Protein AF-A0A1E3VPF1-F1 (afdb_monomer)

Sequence (323 aa):
MSAGFGLERIGLVALRFPRATLLLIVLITLPLAYFSTKVGFSSDIREIFRSGTVDYAKFQLVEEQYPDSGQDVLLLIRSDNLFTVKNLERLRDLHLELSFANGVRDVVSMFSARHPPDNAGGAEPLFPPEITEKDLPEAKEAILHHPLVAKKLLSPDGQTTLFVIAMQPYPDIDDLRVVASELRDVTERMLEGTDMTVQYSGLSFLRLEIVSSLMADQMTFISVGFLIVLLISWLFFHSITYVCVAALPSVIAVIWLGGITGLRGTEVDVMSGVVPALVIVLVVASSLHLLFKVRRELAEAPRSTRPWTGPCARSGPPVCWPR

Nearest PDB structures (foldseek):
  9b46-assembly1_A  TM=7.592E-01  e=3.976E-07  Mycolicibacterium smegmatis
  9b43-assembly1_A  TM=6.920E-01  e=2.256E-07  Mycolicibacterium smegmatis
  8v0g-assembly1_A  TM=7.011E-01  e=9.204E-06  Plasmodium falciparum 3D7
  6dmb-assembly1_A  TM=6.538E-01  e=1.893E-05  Homo sapiens
  6rvd-assembly1_A  TM=6.144E-01  e=9.346E-05  Homo sapiens

Secondary structure (DSSP, 8-state):
---S-STHHHHHHHHHSHHHHHHHHHHHHHHHHHHHTT--B---GGGGG--SSHHHHHHHHHHHH-TTTT-PEEEEEE-TT--SHHHHHHHHHHHHHHHTSTTEEEEESGGG-BPPP-TTS---BSS-SS--TTTHHHHHHHHHH-TTTBTTTB-TTSSEEEEEEEEP--SSHHHHHHHHHHHHHHHHHHHTTSS-EEEEESHHHHHHHHHHHHHHHHHHHHHHHHHHHHHHHHHHH-SHHHHHHHHHHHHHHHHHHHHHHHHHTPPB-TTGGGHHHHHHHHHHHHHHHHHHHHHHHHHHS------S-SGGGGS--------

Radius of gyration: 32.49 Å; Cα contacts (8 Å, |Δi|>4): 340; chains: 1; bounding box: 79×47×95 Å

pLDDT: mean 84.58, std 14.57, range [29.3, 97.25]

Organism: NCBI:txid1774970

Structure (mmCIF, N/CA/C/O backbone):
data_AF-A0A1E3VPF1-F1
#
_entry.id   AF-A0A1E3VPF1-F1
#
loop_
_atom_site.group_PDB
_atom_site.id
_atom_site.type_symbol
_atom_site.label_atom_id
_atom_site.label_alt_id
_atom_site.label_comp_id
_atom_site.label_asym_id
_atom_site.label_entity_id
_atom_site.label_seq_id
_atom_site.pdbx_PDB_ins_code
_atom_site.Cartn_x
_atom_site.Cartn_y
_atom_site.Cartn_z
_atom_site.occupancy
_atom_site.B_iso_or_equiv
_atom_site.auth_seq_id
_atom_site.auth_comp_id
_atom_site.auth_asym_id
_atom_site.auth_atom_id
_atom_site.pdbx_PDB_model_num
ATOM 1 N N . MET A 1 1 ? 43.906 -8.440 -32.868 1.00 40.22 1 MET A N 1
ATOM 2 C CA . MET A 1 1 ? 42.872 -9.434 -32.511 1.00 40.22 1 MET A CA 1
ATOM 3 C C . MET A 1 1 ? 41.910 -8.743 -31.561 1.00 40.22 1 MET A C 1
ATOM 5 O O . MET A 1 1 ? 42.345 -8.362 -30.485 1.00 40.22 1 MET A O 1
ATOM 9 N N . SER A 1 2 ? 40.680 -8.446 -32.000 1.00 41.94 2 SER A N 1
ATOM 10 C CA . SER A 1 2 ? 39.668 -7.839 -31.121 1.00 41.94 2 SER A CA 1
ATOM 11 C C . SER A 1 2 ? 39.326 -8.850 -30.033 1.00 41.94 2 SER A C 1
ATOM 13 O O . SER A 1 2 ? 38.962 -9.978 -30.348 1.00 41.94 2 SER A O 1
ATOM 15 N N . ALA A 1 3 ? 39.464 -8.460 -28.768 1.00 51.22 3 ALA A N 1
ATOM 16 C CA . ALA A 1 3 ? 39.022 -9.247 -27.618 1.00 51.22 3 ALA A CA 1
ATOM 17 C C . ALA A 1 3 ? 37.490 -9.181 -27.421 1.00 51.22 3 ALA A C 1
ATOM 19 O O . ALA A 1 3 ? 36.981 -9.506 -26.352 1.00 51.22 3 ALA A O 1
ATOM 20 N N . GLY A 1 4 ? 36.739 -8.726 -28.431 1.00 54.03 4 GLY A N 1
ATOM 21 C CA . GLY A 1 4 ? 35.287 -8.798 -28.458 1.00 54.03 4 GLY A CA 1
ATOM 22 C C . GLY A 1 4 ? 34.848 -10.165 -28.973 1.00 54.03 4 GLY A C 1
ATOM 23 O O . GLY A 1 4 ? 35.209 -10.558 -30.075 1.00 54.03 4 GLY A O 1
ATOM 24 N N . PHE A 1 5 ? 34.039 -10.884 -28.196 1.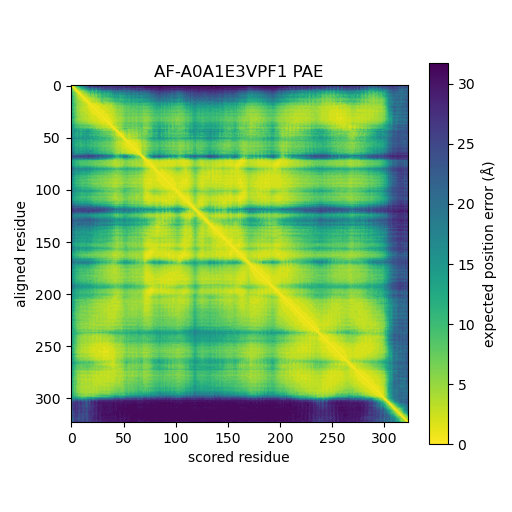00 59.00 5 PHE A N 1
ATOM 25 C CA . PHE A 1 5 ? 33.408 -12.176 -28.517 1.00 59.00 5 PHE A CA 1
ATOM 26 C C . PHE A 1 5 ? 32.430 -12.126 -29.728 1.00 59.00 5 PHE A C 1
ATOM 28 O O . PHE A 1 5 ? 31.340 -12.685 -29.690 1.00 59.00 5 PHE A O 1
ATOM 35 N N . GLY A 1 6 ? 32.738 -11.389 -30.801 1.00 66.94 6 GLY A N 1
ATOM 36 C CA . GLY A 1 6 ? 31.841 -11.156 -31.940 1.00 66.94 6 GLY A CA 1
ATOM 37 C C . GLY A 1 6 ? 30.654 -10.226 -31.644 1.00 66.94 6 GLY A C 1
ATOM 38 O O . GLY A 1 6 ? 29.920 -9.873 -32.567 1.00 66.94 6 GLY A O 1
ATOM 39 N N . LEU A 1 7 ? 30.495 -9.770 -30.395 1.00 64.94 7 LEU A N 1
ATOM 40 C CA . LEU A 1 7 ? 29.443 -8.842 -29.944 1.00 64.94 7 LEU A CA 1
ATOM 41 C C . LEU A 1 7 ? 29.495 -7.482 -30.658 1.00 64.94 7 LEU A C 1
ATOM 43 O O . LEU A 1 7 ? 28.469 -6.837 -30.860 1.00 64.94 7 LEU A O 1
ATOM 47 N N . GLU A 1 8 ? 30.674 -7.085 -31.134 1.00 69.31 8 GLU A N 1
ATOM 48 C CA . GLU A 1 8 ? 30.887 -5.914 -31.993 1.00 69.31 8 GLU A CA 1
ATOM 49 C C . GLU A 1 8 ? 30.030 -5.926 -33.275 1.00 69.31 8 GLU A C 1
ATOM 51 O O . GLU A 1 8 ? 29.651 -4.869 -33.782 1.00 69.31 8 GLU A O 1
ATOM 56 N N . ARG A 1 9 ? 29.639 -7.109 -33.777 1.00 69.75 9 ARG A N 1
ATOM 57 C CA . ARG A 1 9 ? 28.771 -7.232 -34.959 1.00 69.75 9 ARG A CA 1
ATOM 58 C C . ARG A 1 9 ? 27.328 -6.809 -34.688 1.00 69.75 9 ARG A C 1
ATOM 60 O O . ARG A 1 9 ? 26.670 -6.346 -35.614 1.00 69.75 9 ARG A O 1
ATOM 67 N N . ILE A 1 10 ? 26.848 -6.916 -33.448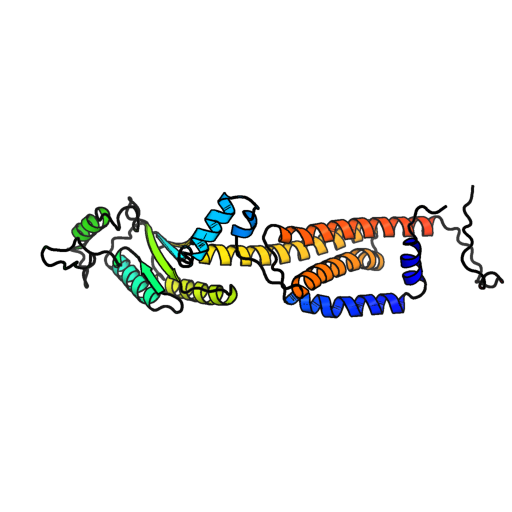 1.00 73.88 10 ILE A N 1
ATOM 68 C CA . ILE A 1 10 ? 25.468 -6.560 -33.077 1.00 73.88 10 ILE A CA 1
ATOM 69 C C . ILE A 1 10 ? 25.258 -5.045 -33.217 1.00 73.88 10 ILE A C 1
ATOM 71 O O . ILE A 1 10 ? 24.270 -4.608 -33.806 1.00 73.88 10 ILE A O 1
ATOM 75 N N . GLY A 1 11 ? 26.232 -4.238 -32.783 1.00 70.19 11 GLY A N 1
ATOM 76 C CA . GLY A 1 11 ? 26.192 -2.781 -32.960 1.00 70.19 11 GLY A CA 1
ATOM 77 C C . GLY A 1 11 ? 26.231 -2.352 -34.432 1.00 70.19 11 GLY A C 1
ATOM 78 O O . GLY A 1 11 ? 25.532 -1.421 -34.834 1.00 70.19 11 GLY A O 1
ATOM 79 N N . LEU A 1 12 ? 26.982 -3.073 -35.273 1.00 74.38 12 LEU A N 1
ATOM 80 C CA . LEU A 1 12 ? 27.066 -2.792 -36.713 1.00 74.38 12 LEU A CA 1
ATOM 81 C C . LEU A 1 12 ? 25.749 -3.069 -37.455 1.00 74.38 12 LEU A C 1
ATOM 83 O O . LEU A 1 12 ? 25.458 -2.396 -38.444 1.00 74.38 12 LEU A O 1
ATOM 87 N N . VAL A 1 13 ? 24.932 -4.018 -36.986 1.00 77.56 13 VAL A N 1
ATOM 88 C CA . VAL A 1 13 ? 23.596 -4.276 -37.554 1.00 77.56 13 VAL A CA 1
ATOM 89 C C . VAL A 1 13 ? 22.673 -3.076 -37.342 1.00 77.56 13 VAL A C 1
ATOM 91 O O . VAL A 1 13 ? 22.001 -2.663 -38.289 1.00 77.56 13 VAL A O 1
ATOM 94 N N . ALA A 1 14 ? 22.696 -2.472 -36.149 1.00 79.75 14 ALA A N 1
ATOM 95 C CA . ALA A 1 14 ? 21.910 -1.275 -35.846 1.00 79.75 14 ALA A CA 1
ATOM 96 C C . ALA A 1 14 ? 22.300 -0.078 -36.732 1.00 79.75 14 ALA A C 1
ATOM 98 O O . ALA A 1 14 ? 21.436 0.674 -37.180 1.00 79.75 14 ALA A O 1
ATOM 99 N N . LEU A 1 15 ? 23.591 0.061 -37.052 1.00 79.81 15 LEU A N 1
ATOM 100 C CA . LEU A 1 15 ? 24.086 1.094 -37.967 1.00 79.81 15 LEU A CA 1
ATOM 101 C C . LEU A 1 15 ? 23.738 0.808 -39.435 1.00 79.81 15 LEU A C 1
ATOM 103 O O . LEU A 1 15 ? 23.497 1.736 -40.205 1.00 79.81 15 LEU A O 1
ATOM 107 N N . ARG A 1 16 ? 23.702 -0.468 -39.836 1.00 84.88 16 ARG A N 1
ATOM 108 C CA . ARG A 1 16 ? 23.422 -0.875 -41.221 1.00 84.88 16 ARG A CA 1
ATOM 109 C C . ARG A 1 16 ? 21.937 -0.792 -41.579 1.00 84.88 16 ARG A C 1
ATOM 111 O O . ARG A 1 16 ? 21.618 -0.454 -42.717 1.00 84.88 16 ARG A O 1
ATOM 118 N N . PHE A 1 17 ? 21.039 -1.087 -40.637 1.00 88.88 17 PHE A N 1
ATOM 119 C CA . PHE A 1 17 ? 19.586 -1.094 -40.857 1.00 88.88 17 PHE A CA 1
ATOM 120 C C . PHE A 1 17 ? 18.820 -0.294 -39.785 1.00 88.88 17 PHE A C 1
ATOM 122 O O . PHE A 1 17 ? 17.955 -0.847 -39.102 1.00 88.88 17 PHE A O 1
ATOM 129 N N . PRO A 1 18 ? 19.052 1.028 -39.664 1.00 86.25 18 PRO A N 1
ATOM 130 C CA . PRO A 1 18 ? 18.557 1.828 -38.538 1.00 86.25 18 PRO A CA 1
ATOM 131 C C . PRO A 1 18 ? 17.027 1.837 -38.414 1.00 86.25 18 PRO A C 1
ATOM 133 O O . PRO A 1 18 ? 16.487 1.731 -37.315 1.00 86.25 18 PRO A O 1
ATOM 136 N N . ARG A 1 19 ? 16.303 1.900 -39.541 1.00 89.50 19 ARG A N 1
ATOM 137 C CA . ARG A 1 19 ? 14.829 1.870 -39.542 1.00 89.50 19 ARG A CA 1
ATOM 138 C C . ARG A 1 19 ? 14.274 0.521 -39.083 1.00 89.50 19 ARG A C 1
ATOM 140 O O . ARG A 1 19 ? 13.297 0.491 -38.346 1.00 89.50 19 ARG A O 1
ATOM 147 N N . ALA A 1 20 ? 14.904 -0.579 -39.499 1.00 89.62 20 ALA A N 1
ATOM 148 C CA . ALA A 1 20 ? 14.476 -1.919 -39.108 1.00 89.62 20 ALA A CA 1
ATOM 149 C C . ALA A 1 20 ? 14.731 -2.167 -37.614 1.00 89.62 20 ALA A C 1
ATOM 151 O O . ALA A 1 20 ? 13.877 -2.724 -36.933 1.00 89.62 20 ALA A O 1
ATOM 152 N N . THR A 1 21 ? 15.866 -1.698 -37.085 1.00 89.44 21 THR A N 1
ATOM 153 C CA . THR A 1 21 ? 16.186 -1.804 -35.655 1.00 89.44 21 THR A CA 1
ATOM 154 C C . THR A 1 21 ? 15.231 -0.987 -34.789 1.00 89.44 21 THR A C 1
ATOM 156 O O . THR A 1 21 ? 14.752 -1.498 -33.782 1.00 89.44 21 THR A O 1
ATOM 159 N N . LEU A 1 22 ? 14.894 0.245 -35.186 1.00 90.06 22 LEU A N 1
ATOM 160 C CA . LEU A 1 22 ? 13.895 1.045 -34.467 1.00 90.06 22 LEU A CA 1
ATOM 161 C C . LEU A 1 22 ? 12.515 0.379 -34.479 1.00 90.06 22 LEU A C 1
ATOM 163 O O . LEU A 1 22 ? 11.867 0.314 -33.438 1.00 90.06 22 LEU A O 1
ATOM 167 N N . LEU A 1 23 ? 12.090 -0.164 -35.624 1.00 93.50 23 LEU A N 1
ATOM 168 C CA . LEU A 1 23 ? 10.821 -0.887 -35.730 1.00 93.50 23 LEU A CA 1
ATOM 169 C C . LEU A 1 23 ? 10.801 -2.108 -34.804 1.00 93.50 23 LEU A C 1
ATOM 171 O O . LEU A 1 23 ? 9.830 -2.299 -34.079 1.00 93.50 23 LEU A O 1
ATOM 175 N N . LEU A 1 24 ? 11.885 -2.889 -34.767 1.00 93.25 24 LEU A N 1
ATOM 176 C CA . LEU A 1 24 ? 12.027 -4.028 -33.858 1.00 93.25 24 LEU A CA 1
ATOM 177 C C . LEU A 1 24 ? 11.904 -3.603 -32.385 1.00 93.25 24 LEU A C 1
ATOM 179 O O . LEU A 1 24 ? 11.170 -4.232 -31.629 1.00 93.25 24 LEU A O 1
ATOM 183 N N . ILE A 1 25 ? 12.591 -2.529 -31.980 1.00 93.50 25 ILE A N 1
ATOM 184 C CA . ILE A 1 25 ? 12.524 -2.015 -30.604 1.00 93.50 25 ILE A CA 1
ATOM 185 C C . ILE A 1 25 ? 11.090 -1.618 -30.257 1.00 93.50 25 ILE A C 1
ATOM 187 O O . ILE A 1 25 ? 10.601 -2.001 -29.197 1.00 93.50 25 ILE A O 1
ATOM 191 N N . VAL A 1 26 ? 10.392 -0.903 -31.142 1.00 94.62 26 VAL A N 1
ATOM 192 C CA . VAL A 1 26 ? 8.987 -0.518 -30.926 1.00 94.62 26 VAL A CA 1
ATOM 193 C C . VAL A 1 26 ? 8.091 -1.754 -30.824 1.00 94.62 26 VAL A C 1
ATOM 195 O O . VAL A 1 26 ? 7.271 -1.832 -29.913 1.00 94.62 26 VAL A O 1
ATOM 198 N N . LEU A 1 27 ? 8.286 -2.748 -31.695 1.00 96.25 27 LEU A N 1
ATOM 199 C CA . LEU A 1 27 ? 7.514 -3.992 -31.701 1.00 96.25 27 LEU A CA 1
ATOM 200 C C . LEU A 1 27 ? 7.683 -4.800 -30.407 1.00 96.25 27 LEU A C 1
ATOM 202 O O . LEU A 1 27 ? 6.731 -5.435 -29.973 1.00 96.25 27 LEU A O 1
ATOM 206 N N . ILE A 1 28 ? 8.864 -4.767 -29.785 1.00 96.31 28 ILE A N 1
ATOM 207 C CA . ILE A 1 28 ? 9.123 -5.404 -28.483 1.00 96.31 28 ILE A CA 1
ATOM 208 C C . ILE A 1 28 ? 8.596 -4.537 -27.332 1.00 96.31 28 ILE A C 1
ATOM 210 O O . ILE A 1 28 ? 8.033 -5.046 -26.366 1.00 96.31 28 ILE A O 1
ATOM 214 N N . THR A 1 29 ? 8.750 -3.217 -27.431 1.00 96.50 29 THR A N 1
ATOM 215 C CA . THR A 1 29 ? 8.384 -2.289 -26.354 1.00 96.50 29 THR A CA 1
ATOM 216 C C . THR A 1 29 ? 6.875 -2.189 -26.172 1.00 96.50 29 THR A C 1
ATOM 218 O O . THR A 1 29 ? 6.429 -2.119 -25.037 1.00 96.50 29 THR A O 1
ATOM 221 N N . LEU A 1 30 ? 6.076 -2.225 -27.243 1.00 96.06 30 LEU A N 1
ATOM 222 C CA . LEU A 1 30 ? 4.611 -2.150 -27.153 1.00 96.06 30 LEU A CA 1
ATOM 223 C C . LEU A 1 30 ? 3.975 -3.266 -26.296 1.00 96.06 30 LEU A C 1
ATOM 225 O O . LEU A 1 30 ? 3.247 -2.932 -25.360 1.00 96.06 30 LEU A O 1
ATOM 229 N N . PRO A 1 31 ? 4.226 -4.568 -26.546 1.00 96.00 31 PRO A N 1
ATOM 230 C CA . PRO A 1 31 ? 3.673 -5.626 -25.707 1.00 96.00 31 PRO A CA 1
ATOM 231 C C . PRO A 1 31 ? 4.236 -5.565 -24.286 1.00 96.00 31 PRO A C 1
ATOM 233 O O . PRO A 1 31 ? 3.474 -5.712 -23.336 1.00 96.00 31 PRO A O 1
ATOM 236 N N . LEU A 1 32 ? 5.532 -5.287 -24.108 1.00 96.62 32 LEU A N 1
ATOM 237 C CA . LEU A 1 32 ? 6.119 -5.160 -22.770 1.00 96.62 32 LEU A CA 1
ATOM 238 C C . LEU A 1 32 ? 5.543 -3.974 -21.990 1.00 96.62 32 LEU A C 1
ATOM 240 O O . LEU A 1 32 ? 5.301 -4.108 -20.798 1.00 96.62 32 LEU A O 1
ATOM 244 N N . ALA A 1 33 ? 5.237 -2.857 -22.647 1.00 95.06 33 ALA A N 1
ATOM 245 C CA . ALA A 1 33 ? 4.541 -1.735 -22.025 1.00 95.06 33 ALA A CA 1
ATOM 246 C C . ALA A 1 33 ? 3.148 -2.139 -21.535 1.00 95.06 33 ALA A C 1
ATOM 248 O O . ALA A 1 33 ? 2.782 -1.792 -20.417 1.00 95.06 33 ALA A O 1
ATOM 249 N N . TYR A 1 34 ? 2.405 -2.925 -22.321 1.00 94.88 34 TYR A N 1
ATOM 250 C CA . TYR A 1 34 ? 1.116 -3.468 -21.889 1.00 94.88 34 TYR A CA 1
ATOM 251 C C . TYR A 1 34 ? 1.252 -4.418 -20.689 1.00 94.88 34 TYR A C 1
ATOM 253 O O . TYR A 1 34 ? 0.481 -4.329 -19.742 1.00 94.88 34 TYR A O 1
ATOM 261 N N . PHE A 1 35 ? 2.242 -5.313 -20.681 1.00 94.19 35 PHE A N 1
ATOM 262 C CA . PHE A 1 35 ? 2.465 -6.191 -19.527 1.00 94.19 35 PHE A CA 1
ATOM 263 C C . PHE A 1 35 ? 3.001 -5.444 -18.304 1.00 94.19 35 PHE A C 1
ATOM 265 O O . PHE A 1 35 ? 2.709 -5.839 -17.180 1.00 94.19 35 PHE A O 1
ATOM 272 N N . SER A 1 36 ? 3.701 -4.328 -18.500 1.00 91.56 36 SER A N 1
ATOM 273 C CA . SER A 1 36 ? 4.188 -3.491 -17.406 1.00 91.56 36 SER A CA 1
ATOM 274 C C . SER A 1 36 ? 3.057 -2.845 -16.606 1.00 91.56 36 SER A C 1
ATOM 276 O O . SER A 1 36 ? 3.276 -2.507 -15.448 1.00 91.56 36 SER A O 1
ATOM 278 N N . THR A 1 37 ? 1.857 -2.676 -17.175 1.00 88.75 37 THR A N 1
ATOM 279 C CA . THR A 1 37 ? 0.689 -2.191 -16.416 1.00 88.75 37 THR A CA 1
ATOM 280 C C . THR A 1 37 ? 0.010 -3.293 -15.603 1.00 88.75 37 THR A C 1
ATOM 282 O O . THR A 1 37 ? -0.934 -3.005 -14.880 1.00 88.75 37 THR A O 1
ATOM 285 N N . LYS A 1 38 ? 0.442 -4.553 -15.746 1.00 88.44 38 LYS A N 1
ATOM 286 C CA . LYS A 1 38 ? -0.081 -5.721 -15.017 1.00 88.44 38 LYS A CA 1
ATOM 287 C C . LYS A 1 38 ? 0.863 -6.211 -13.920 1.00 88.44 38 LYS A C 1
ATOM 289 O O . LYS A 1 38 ? 0.744 -7.343 -13.464 1.00 88.44 38 LYS A O 1
ATOM 294 N N . VAL A 1 39 ? 1.842 -5.397 -13.547 1.00 88.19 39 VAL A N 1
ATOM 295 C CA . VAL A 1 39 ? 2.766 -5.727 -12.464 1.00 88.19 39 VAL A CA 1
ATOM 296 C C . VAL A 1 39 ? 2.006 -5.654 -11.140 1.00 88.19 39 VAL A C 1
ATOM 298 O O . VAL A 1 39 ? 1.478 -4.598 -10.801 1.00 88.19 39 VAL A O 1
ATOM 301 N N . GLY A 1 40 ? 1.939 -6.780 -10.427 1.00 85.25 40 GLY A N 1
ATOM 302 C CA . GLY A 1 40 ? 1.427 -6.845 -9.059 1.00 85.25 40 GLY A CA 1
ATOM 303 C C . GLY A 1 40 ? 2.489 -6.432 -8.041 1.00 85.25 40 GLY A C 1
ATOM 304 O O . GLY A 1 40 ? 3.686 -6.456 -8.340 1.00 85.25 40 GLY A O 1
ATOM 305 N N . PHE A 1 41 ? 2.053 -6.069 -6.839 1.00 86.25 41 PHE A N 1
ATOM 306 C CA . PHE A 1 41 ? 2.927 -5.718 -5.721 1.00 86.25 41 PHE A CA 1
ATOM 307 C C . PHE A 1 41 ? 2.667 -6.668 -4.561 1.00 86.25 41 PHE A C 1
ATOM 309 O O . PHE A 1 41 ? 1.517 -6.847 -4.160 1.00 86.25 41 PHE A O 1
ATOM 316 N N . SER A 1 42 ? 3.737 -7.245 -4.022 1.00 83.94 42 SER A N 1
ATOM 317 C CA . SER A 1 42 ? 3.634 -8.177 -2.907 1.00 83.94 42 SER A CA 1
ATOM 318 C C . SER A 1 42 ? 3.390 -7.394 -1.626 1.00 83.94 42 SER A C 1
ATOM 320 O O . SER A 1 42 ? 4.125 -6.463 -1.286 1.00 83.94 42 SER A O 1
ATOM 322 N N . SER A 1 43 ? 2.340 -7.781 -0.906 1.00 77.31 43 SER A N 1
ATOM 323 C CA . SER A 1 43 ? 2.048 -7.271 0.437 1.00 77.31 43 SER A CA 1
ATOM 324 C C . SER A 1 43 ? 2.676 -8.131 1.539 1.00 77.31 43 SER A C 1
ATOM 326 O O . SER A 1 43 ? 2.561 -7.817 2.726 1.00 77.31 43 SER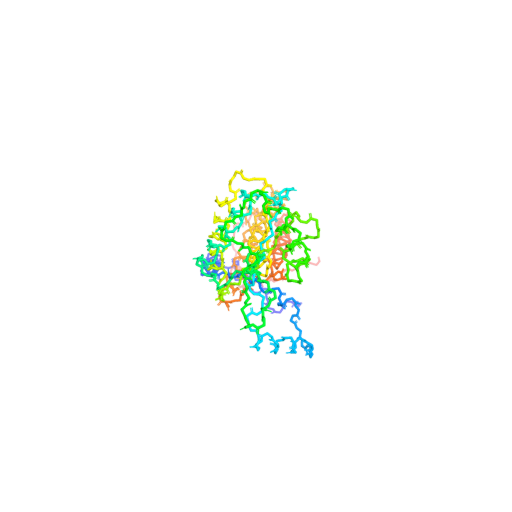 A O 1
ATOM 328 N N . ASP A 1 44 ? 3.343 -9.229 1.174 1.00 77.75 44 ASP A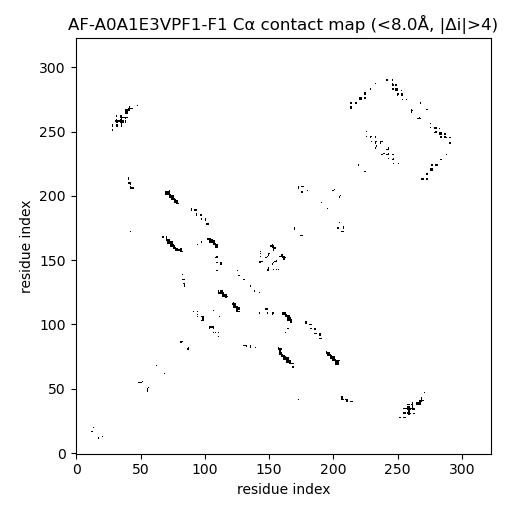 N 1
ATOM 329 C CA . ASP A 1 44 ? 3.802 -10.221 2.131 1.00 77.75 44 ASP A CA 1
ATOM 330 C C . ASP A 1 44 ? 5.194 -9.896 2.695 1.00 77.75 44 ASP A C 1
ATOM 332 O O . ASP A 1 44 ? 6.239 -10.217 2.132 1.00 77.75 44 ASP A O 1
ATOM 336 N N . ILE A 1 45 ? 5.208 -9.312 3.894 1.00 75.25 45 ILE A N 1
ATOM 337 C CA . ILE A 1 45 ? 6.433 -8.987 4.646 1.00 75.25 45 ILE A CA 1
ATOM 338 C C . ILE A 1 45 ? 7.282 -10.242 4.922 1.00 75.25 45 ILE A C 1
ATOM 340 O O . ILE A 1 45 ? 8.499 -10.150 5.109 1.00 75.25 45 ILE A O 1
ATOM 344 N N . ARG A 1 46 ? 6.672 -11.435 4.943 1.00 74.81 46 ARG A N 1
ATOM 345 C CA . ARG A 1 46 ? 7.357 -12.699 5.252 1.00 74.81 46 ARG A CA 1
ATOM 346 C C . ARG A 1 46 ? 8.361 -13.091 4.179 1.00 74.81 46 ARG A C 1
ATOM 348 O O . ARG A 1 46 ? 9.307 -13.817 4.488 1.00 74.81 46 ARG A O 1
ATOM 355 N N . GLU A 1 47 ? 8.212 -12.592 2.953 1.00 75.50 47 GLU A N 1
ATOM 356 C CA . GLU A 1 47 ? 9.162 -12.853 1.868 1.00 75.50 47 GLU A CA 1
ATOM 357 C C . GLU A 1 47 ? 10.579 -12.387 2.219 1.00 75.50 47 GLU A C 1
ATOM 359 O O . GLU A 1 47 ? 11.550 -13.058 1.870 1.00 75.50 47 GLU A O 1
ATOM 364 N N . ILE A 1 48 ? 10.708 -11.324 3.022 1.00 79.62 48 ILE A N 1
ATOM 365 C CA . ILE A 1 48 ? 11.996 -10.809 3.511 1.00 79.62 48 ILE A CA 1
ATOM 366 C C . ILE A 1 48 ? 12.706 -11.830 4.415 1.00 79.62 48 ILE A C 1
ATOM 368 O O . ILE A 1 48 ? 13.934 -11.900 4.446 1.00 79.62 48 ILE A O 1
ATOM 372 N N . PHE A 1 49 ? 11.941 -12.642 5.145 1.00 81.62 49 PHE A N 1
ATOM 373 C CA . PHE A 1 49 ? 12.458 -13.650 6.073 1.00 81.62 49 PHE A CA 1
ATOM 374 C C . PHE A 1 49 ? 12.605 -15.036 5.435 1.00 81.62 49 PHE A C 1
ATOM 376 O O . PHE A 1 49 ? 13.035 -15.985 6.104 1.00 81.62 49 PHE A O 1
ATOM 383 N N . ARG A 1 50 ? 12.270 -15.175 4.145 1.00 82.31 50 ARG A N 1
ATOM 384 C CA . ARG A 1 50 ? 12.352 -16.445 3.426 1.00 82.31 50 ARG A CA 1
ATOM 385 C C . ARG A 1 50 ? 13.784 -16.962 3.431 1.00 82.31 50 ARG A C 1
ATOM 387 O O . ARG A 1 50 ? 14.696 -16.357 2.875 1.00 82.31 50 ARG A O 1
ATOM 394 N N . SER A 1 51 ? 13.984 -18.122 4.048 1.00 86.75 51 SER A N 1
ATOM 395 C CA . SER A 1 51 ? 15.305 -18.734 4.185 1.00 86.75 51 SER A CA 1
ATOM 396 C C . SER A 1 51 ? 15.224 -20.257 4.111 1.00 86.75 51 SER A C 1
ATOM 398 O O . SER A 1 51 ? 14.184 -20.851 4.368 1.00 86.75 51 SER A O 1
ATOM 400 N N . GLY A 1 52 ? 16.336 -20.915 3.778 1.00 89.81 52 GLY A N 1
ATOM 401 C CA . GLY A 1 52 ? 16.435 -22.382 3.796 1.00 89.81 52 GLY A CA 1
ATOM 402 C C . GLY A 1 52 ? 16.614 -22.979 5.199 1.00 89.81 52 GLY A C 1
ATOM 403 O O . GLY A 1 52 ? 17.149 -24.077 5.323 1.00 89.81 52 GLY A O 1
ATOM 404 N N . THR A 1 53 ? 16.271 -22.240 6.258 1.00 93.56 53 THR A N 1
ATOM 405 C CA . THR A 1 53 ? 16.504 -22.653 7.648 1.00 93.56 53 THR A CA 1
ATOM 406 C C . THR A 1 53 ? 15.379 -23.543 8.175 1.00 93.56 53 THR A C 1
ATOM 408 O O . THR A 1 53 ? 14.234 -23.469 7.729 1.00 93.56 53 THR A O 1
ATOM 411 N N . VAL A 1 54 ? 15.696 -24.374 9.173 1.00 93.12 54 VAL A N 1
ATOM 412 C CA . VAL A 1 54 ? 14.704 -25.229 9.849 1.00 93.12 54 VAL A CA 1
ATOM 413 C C . VAL A 1 54 ? 13.648 -24.390 10.576 1.00 93.12 54 VAL A C 1
ATOM 415 O O . VAL A 1 54 ? 12.486 -24.784 10.633 1.00 93.12 54 VAL A O 1
ATOM 418 N N . ASP A 1 55 ? 14.028 -23.227 11.107 1.00 91.12 55 ASP A N 1
ATOM 419 C CA . ASP A 1 55 ? 13.106 -22.345 11.826 1.00 91.12 55 ASP A CA 1
ATOM 420 C C . ASP A 1 55 ? 12.064 -21.726 10.890 1.00 91.12 55 ASP A C 1
ATOM 422 O O . ASP A 1 55 ? 10.881 -21.703 11.228 1.00 91.12 55 ASP A O 1
ATOM 426 N N . TYR A 1 56 ? 12.463 -21.330 9.677 1.00 89.50 56 TYR A N 1
ATOM 427 C CA . TYR A 1 56 ? 11.519 -20.859 8.662 1.00 89.50 56 TYR A CA 1
ATOM 428 C C . TYR A 1 56 ? 10.562 -21.971 8.203 1.00 89.50 56 TYR A C 1
ATOM 430 O O . TYR A 1 56 ? 9.368 -21.730 8.057 1.00 89.50 56 TYR A O 1
ATOM 438 N N . ALA A 1 57 ? 11.043 -23.212 8.068 1.00 89.62 57 ALA A N 1
ATOM 439 C CA . ALA A 1 57 ? 10.177 -24.352 7.754 1.00 89.62 57 ALA A CA 1
ATOM 440 C C . ALA A 1 57 ? 9.149 -24.638 8.867 1.00 89.62 57 ALA A C 1
ATOM 442 O O . ALA A 1 57 ? 7.989 -24.929 8.584 1.00 89.62 57 ALA A O 1
ATOM 443 N N . LYS A 1 58 ? 9.541 -24.520 10.145 1.00 90.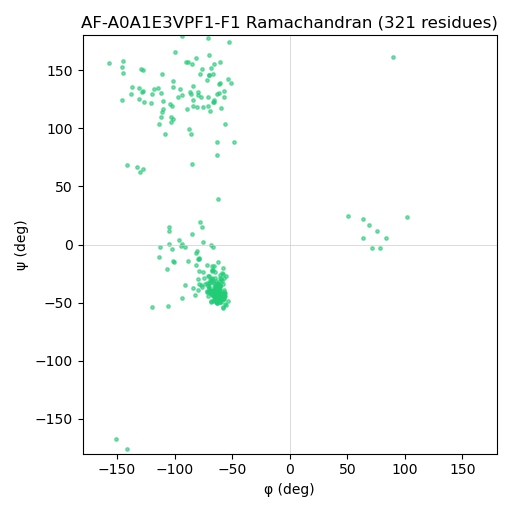81 58 LYS A N 1
ATOM 444 C CA . LYS A 1 58 ? 8.604 -24.637 11.278 1.00 90.81 58 LYS A CA 1
ATOM 445 C C . LYS A 1 58 ? 7.572 -23.517 11.284 1.00 90.81 58 LYS A C 1
ATOM 447 O O . LYS A 1 58 ? 6.409 -23.776 11.570 1.00 90.81 58 LYS A O 1
ATOM 452 N N . PHE A 1 59 ? 7.997 -22.295 10.982 1.00 86.88 59 PHE A N 1
ATOM 453 C CA . PHE A 1 59 ? 7.101 -21.153 10.868 1.00 86.88 59 PHE A CA 1
ATOM 454 C C . PHE A 1 59 ? 6.042 -21.382 9.779 1.00 86.88 59 PHE A C 1
ATOM 456 O O . PHE A 1 59 ? 4.856 -21.257 10.069 1.00 86.88 59 PHE A O 1
ATOM 463 N N . GLN A 1 60 ? 6.444 -21.842 8.587 1.00 86.06 60 GLN A N 1
ATOM 464 C CA . GLN A 1 60 ? 5.504 -22.199 7.515 1.00 86.06 60 GLN A CA 1
ATOM 465 C C . GLN A 1 60 ? 4.488 -23.265 7.947 1.00 86.06 60 GLN A C 1
ATOM 467 O O . GLN A 1 60 ? 3.300 -23.116 7.685 1.00 86.06 60 GLN A O 1
ATOM 472 N N . LEU A 1 61 ? 4.930 -24.305 8.664 1.00 88.38 61 LEU A N 1
ATOM 473 C CA . LEU A 1 61 ? 4.027 -25.347 9.169 1.00 88.38 61 LEU A CA 1
ATOM 474 C C . LEU A 1 61 ? 2.963 -24.800 10.130 1.00 88.38 61 LEU A C 1
ATOM 476 O O . LEU A 1 61 ? 1.827 -25.269 10.112 1.00 88.38 61 LEU A O 1
ATOM 480 N N . VAL A 1 62 ? 3.319 -23.832 10.981 1.00 87.31 62 VAL A N 1
ATOM 481 C CA . VAL A 1 62 ? 2.355 -23.185 11.885 1.00 87.31 62 VAL A CA 1
ATOM 482 C C . VAL A 1 62 ? 1.343 -22.374 11.081 1.00 87.31 62 VAL A C 1
ATOM 484 O O . VAL A 1 62 ? 0.150 -22.475 11.342 1.00 87.31 62 VAL A O 1
ATOM 487 N N . GLU A 1 63 ? 1.783 -21.620 10.078 1.00 79.25 63 GLU A N 1
ATOM 488 C CA . GLU A 1 63 ? 0.875 -20.821 9.249 1.00 79.25 63 GLU A CA 1
ATOM 489 C C . GLU A 1 63 ? -0.073 -21.678 8.401 1.00 79.25 63 GLU A C 1
ATOM 491 O O . GLU A 1 63 ? -1.252 -21.351 8.288 1.00 79.25 63 GLU A O 1
ATOM 496 N N . GLU A 1 64 ? 0.403 -22.797 7.849 1.00 83.00 64 GLU A N 1
ATOM 497 C CA . GLU A 1 64 ? -0.445 -23.735 7.103 1.00 83.00 64 GLU A CA 1
ATOM 498 C C . GLU A 1 64 ? -1.522 -24.374 7.990 1.00 83.00 64 GLU A C 1
ATOM 500 O O . GLU A 1 64 ? -2.640 -24.615 7.535 1.00 83.00 64 GLU A O 1
ATOM 505 N N . GLN A 1 65 ? -1.203 -24.647 9.258 1.00 85.81 65 GLN A N 1
ATOM 506 C CA . GLN A 1 65 ? -2.155 -25.221 10.212 1.00 85.81 65 GLN A CA 1
ATOM 507 C C . GLN A 1 65 ? -3.120 -24.185 10.798 1.00 85.81 65 GLN A C 1
ATOM 509 O O . GLN A 1 65 ? -4.250 -24.542 11.134 1.00 85.81 65 GLN A O 1
ATOM 514 N N . TYR A 1 66 ? -2.700 -22.922 10.914 1.00 81.50 66 TYR A N 1
ATOM 515 C CA . TYR A 1 66 ? -3.471 -21.840 11.532 1.00 81.50 66 TYR A CA 1
ATOM 516 C C . TYR A 1 66 ? -3.579 -20.613 10.603 1.00 81.50 66 TYR A C 1
ATOM 518 O O . TYR A 1 66 ? -3.096 -19.532 10.943 1.00 81.50 66 TYR A O 1
ATOM 526 N N . PRO A 1 67 ? -4.250 -20.740 9.441 1.00 66.00 67 PRO A N 1
ATOM 527 C CA . PRO A 1 67 ? -4.314 -19.677 8.433 1.00 66.00 67 PRO A CA 1
ATOM 528 C C . PRO A 1 67 ? -5.104 -18.437 8.884 1.00 66.00 67 PRO A C 1
ATOM 530 O O . PRO A 1 67 ? -4.941 -17.365 8.308 1.00 66.00 67 PRO A O 1
ATOM 533 N N . ASP A 1 68 ? -5.941 -18.571 9.917 1.00 63.28 68 ASP A N 1
ATOM 534 C CA . ASP A 1 68 ? -6.776 -17.491 10.454 1.00 63.28 68 ASP A CA 1
ATOM 535 C C . ASP A 1 68 ? -6.027 -16.520 11.380 1.00 63.28 68 ASP A C 1
ATOM 537 O O . ASP A 1 68 ? -6.550 -15.455 11.706 1.00 63.28 68 ASP A O 1
ATOM 541 N N . SER A 1 69 ? -4.810 -16.849 11.828 1.00 60.38 69 SER A N 1
ATOM 542 C CA . SER A 1 69 ? -4.058 -15.942 12.695 1.00 60.38 69 SER A CA 1
ATOM 543 C C . SER A 1 69 ? -3.378 -14.849 11.872 1.00 60.38 69 SER A C 1
ATOM 545 O O . SER A 1 69 ? -2.502 -15.133 11.057 1.00 60.38 69 SER A O 1
ATOM 547 N N . GLY A 1 70 ? -3.745 -13.589 12.115 1.00 63.97 70 GLY A N 1
ATOM 548 C CA . GLY A 1 70 ? -3.034 -12.437 11.559 1.00 63.97 70 GLY A CA 1
ATOM 549 C C . GLY A 1 70 ? -3.694 -11.774 10.354 1.00 63.97 70 GLY A C 1
ATOM 550 O O . GLY A 1 70 ? -2.999 -11.107 9.603 1.00 63.97 70 GLY A O 1
ATOM 551 N N . GLN A 1 71 ? -5.005 -11.901 10.158 1.00 74.69 71 GLN A N 1
ATOM 552 C CA . GLN A 1 71 ? -5.751 -11.039 9.221 1.00 74.69 71 GLN A CA 1
ATOM 553 C C . GLN A 1 71 ? -6.600 -9.983 9.931 1.00 74.69 71 GLN A C 1
ATOM 555 O O . GLN A 1 71 ? -7.415 -9.296 9.314 1.00 74.69 71 GLN A O 1
ATOM 560 N N . ASP A 1 72 ? -6.372 -9.822 11.228 1.00 86.25 72 ASP A N 1
ATOM 561 C CA . ASP A 1 72 ? -7.136 -8.905 12.050 1.00 86.25 72 ASP A CA 1
ATOM 562 C C . ASP A 1 72 ? -6.776 -7.456 11.732 1.00 86.25 72 ASP A C 1
ATOM 564 O O . ASP A 1 72 ? -5.610 -7.092 11.515 1.00 86.25 72 ASP A O 1
ATOM 568 N N . VAL A 1 73 ? -7.804 -6.621 11.744 1.00 91.38 73 VAL A N 1
ATOM 569 C CA . VAL A 1 73 ? -7.670 -5.173 11.786 1.00 91.38 73 VAL A CA 1
ATOM 570 C C . VAL A 1 73 ? -7.741 -4.748 13.243 1.00 91.38 73 VAL A C 1
ATOM 572 O O . VAL A 1 73 ? -8.659 -5.109 13.975 1.00 91.38 73 VAL A O 1
ATOM 575 N N . LEU A 1 74 ? -6.758 -3.965 13.666 1.00 93.69 74 LEU A N 1
ATOM 576 C CA . LEU A 1 74 ? -6.732 -3.364 14.990 1.00 93.69 74 LEU A CA 1
ATOM 577 C C . LEU A 1 74 ? -7.147 -1.907 14.860 1.00 93.69 74 LEU A C 1
ATOM 579 O O . LEU A 1 74 ? -6.485 -1.127 14.181 1.00 93.69 74 LEU A O 1
ATOM 583 N N . LEU A 1 75 ? -8.228 -1.538 15.526 1.00 95.62 75 LEU A N 1
ATOM 584 C CA . LEU A 1 75 ? -8.744 -0.182 15.558 1.00 95.62 75 LEU A CA 1
ATOM 585 C C . LEU A 1 75 ? -8.561 0.374 16.971 1.00 95.62 75 LEU A C 1
ATOM 587 O O . LEU A 1 75 ? -9.205 -0.072 17.920 1.00 95.62 75 LEU A O 1
ATOM 591 N N . LEU A 1 76 ? -7.648 1.330 17.114 1.00 96.06 76 LEU A N 1
ATOM 592 C CA . LEU A 1 76 ? -7.404 2.039 18.364 1.00 96.06 76 LEU A CA 1
ATOM 593 C C . LEU A 1 76 ? -8.169 3.354 18.351 1.00 96.06 76 LEU A C 1
ATOM 595 O O . LEU A 1 76 ? -8.006 4.162 17.437 1.00 96.06 76 LEU A O 1
ATOM 599 N N . ILE A 1 77 ? -8.967 3.581 19.387 1.00 97.25 77 ILE A N 1
ATOM 600 C CA . ILE A 1 77 ? -9.736 4.812 19.552 1.00 97.25 77 ILE A CA 1
ATOM 601 C C . ILE A 1 77 ? -9.307 5.467 20.854 1.00 97.25 77 ILE A C 1
ATOM 603 O O . ILE A 1 77 ? -9.399 4.855 21.921 1.00 97.25 77 ILE A O 1
ATOM 607 N N . ARG A 1 78 ? -8.834 6.709 20.768 1.00 96.50 78 ARG A N 1
ATOM 608 C CA . ARG A 1 78 ? -8.357 7.494 21.907 1.00 96.50 78 ARG A CA 1
ATOM 609 C C . ARG A 1 78 ? -9.197 8.751 22.100 1.00 96.50 78 ARG A C 1
ATOM 611 O O . ARG A 1 78 ? -9.386 9.500 21.149 1.00 96.50 78 ARG A O 1
ATOM 618 N N . SER A 1 79 ? -9.604 9.028 23.335 1.00 95.06 79 SER A N 1
ATOM 619 C CA . SER A 1 79 ? -10.208 10.301 23.760 1.00 95.06 79 SER A CA 1
ATOM 620 C C . SER A 1 79 ? -9.788 10.621 25.190 1.00 95.06 79 SER A C 1
ATOM 622 O O . SER A 1 79 ? -9.517 9.721 25.989 1.00 95.06 79 SER A O 1
ATOM 624 N N . ASP A 1 80 ? -9.751 11.909 25.525 1.00 91.38 80 ASP A N 1
ATOM 625 C CA . ASP A 1 80 ? -9.446 12.352 26.883 1.00 91.38 80 ASP A CA 1
ATOM 626 C C . ASP A 1 80 ? -10.530 11.909 27.882 1.00 91.38 80 ASP A C 1
ATOM 628 O O . ASP A 1 80 ? -10.218 11.648 29.045 1.00 91.38 80 ASP A O 1
ATOM 632 N N . ASN A 1 81 ? -11.782 11.759 27.419 1.00 89.88 81 ASN A N 1
ATOM 633 C CA . ASN A 1 81 ? -12.948 11.373 28.216 1.00 89.88 81 ASN A CA 1
ATOM 634 C C . ASN A 1 81 ? -13.775 10.258 27.543 1.00 89.88 81 ASN A C 1
ATOM 636 O O . ASN A 1 81 ? -14.939 10.454 27.185 1.00 89.88 81 ASN A O 1
ATOM 640 N N . LEU A 1 82 ? -13.212 9.049 27.418 1.00 91.12 82 LEU A N 1
ATOM 641 C CA . LEU A 1 82 ? -13.950 7.887 26.888 1.00 91.12 82 LEU A CA 1
ATOM 642 C C . LEU A 1 82 ? -15.187 7.516 27.727 1.00 91.12 82 LEU A C 1
ATOM 644 O O . LEU A 1 82 ? -16.212 7.117 27.179 1.00 91.12 82 LEU A O 1
ATOM 648 N N . PHE A 1 83 ? -15.109 7.666 29.052 1.00 91.00 83 PHE A N 1
ATOM 649 C CA . PHE A 1 83 ? -16.184 7.310 29.983 1.00 91.00 83 PHE A CA 1
ATOM 650 C C . PHE A 1 83 ? -17.210 8.435 30.133 1.00 91.00 83 PHE A C 1
ATOM 652 O O . PHE A 1 83 ? -17.320 9.057 31.187 1.00 91.00 83 PHE A O 1
ATOM 659 N N . THR A 1 84 ? -17.974 8.685 29.076 1.00 91.56 84 THR A N 1
ATOM 660 C CA . THR A 1 84 ? -19.223 9.456 29.132 1.00 91.56 84 THR A CA 1
ATOM 661 C C . THR A 1 84 ? -20.328 8.628 28.489 1.00 91.56 84 THR A C 1
ATOM 663 O O . THR A 1 84 ? -20.042 7.839 27.591 1.00 91.56 84 THR A O 1
ATOM 666 N N . VAL A 1 85 ? -21.583 8.789 28.926 1.00 90.88 85 VAL A N 1
ATOM 667 C CA . VAL A 1 85 ? -22.713 8.007 28.381 1.00 90.88 85 VAL A CA 1
ATOM 668 C C . VAL A 1 85 ? -22.763 8.127 26.856 1.00 90.88 85 VAL A C 1
ATOM 670 O O . VAL A 1 85 ? -22.726 7.121 26.158 1.00 90.88 85 VAL A O 1
ATOM 673 N N . LYS A 1 86 ? -22.682 9.360 26.341 1.00 91.62 86 LYS A N 1
ATOM 674 C CA . LYS A 1 86 ? -22.660 9.647 24.902 1.00 91.62 86 LYS A CA 1
ATOM 675 C C . LYS A 1 86 ? -21.516 8.937 24.164 1.00 91.62 86 LYS A C 1
ATOM 677 O O . LYS A 1 86 ? -21.731 8.398 23.083 1.00 91.62 86 LYS A O 1
ATOM 682 N N . ASN A 1 87 ? -20.303 8.947 24.720 1.00 93.00 87 ASN A N 1
ATOM 683 C CA . ASN A 1 87 ? -19.143 8.322 24.079 1.00 93.00 87 ASN A CA 1
ATOM 684 C C . ASN A 1 87 ? -19.228 6.793 24.116 1.00 93.00 87 ASN A C 1
ATOM 686 O O . ASN A 1 87 ? -18.928 6.144 23.116 1.00 93.00 87 ASN A O 1
ATOM 690 N N . LEU A 1 88 ? -19.680 6.214 25.230 1.00 92.56 88 LEU A N 1
ATOM 691 C CA . LEU A 1 88 ? -19.880 4.770 25.353 1.00 92.56 88 LEU A CA 1
ATOM 692 C C . LEU A 1 88 ? -20.989 4.266 24.423 1.00 92.56 88 LEU A C 1
ATOM 694 O O . LEU A 1 88 ? -20.809 3.227 23.796 1.00 92.56 88 LEU A O 1
ATOM 698 N N . GLU A 1 89 ? -22.090 5.008 24.283 1.00 91.88 89 GLU A N 1
ATOM 699 C CA . GLU A 1 89 ? -23.149 4.704 23.313 1.00 91.88 89 GLU A CA 1
ATOM 700 C C . GLU A 1 89 ? 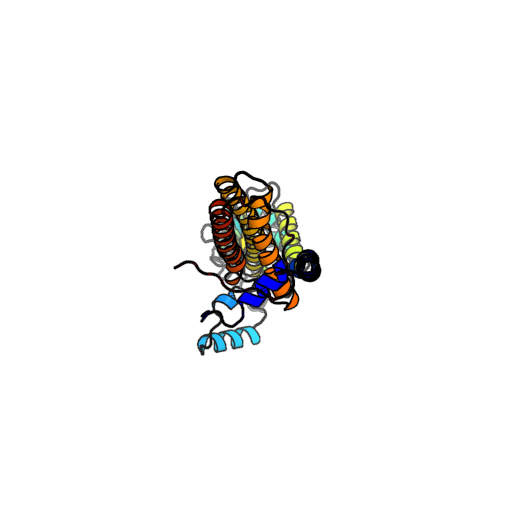-22.611 4.729 21.883 1.00 91.88 89 GLU A C 1
ATOM 702 O O . GLU A 1 89 ? -22.771 3.754 21.157 1.00 91.88 89 GLU A O 1
ATOM 707 N N . ARG A 1 90 ? -21.871 5.778 21.503 1.00 93.56 90 ARG A N 1
ATOM 708 C CA . ARG A 1 90 ? -21.260 5.878 20.168 1.00 93.56 90 ARG A CA 1
ATOM 709 C C . ARG A 1 90 ? -20.303 4.733 19.861 1.00 93.56 90 ARG A C 1
ATOM 711 O O . ARG A 1 90 ? -20.329 4.192 18.761 1.00 93.56 90 ARG A O 1
ATOM 718 N N . LEU A 1 91 ? -19.470 4.352 20.824 1.00 95.06 91 LEU A N 1
ATOM 719 C CA . LEU A 1 91 ? -18.530 3.243 20.666 1.00 95.06 91 LEU A CA 1
ATOM 720 C C . LEU A 1 91 ? -19.237 1.881 20.614 1.00 95.06 91 LEU A C 1
ATOM 722 O O . LEU A 1 91 ? -18.786 0.985 19.899 1.00 95.06 91 LEU A O 1
ATOM 726 N N . ARG A 1 92 ? -20.350 1.722 21.336 1.00 94.00 92 ARG A N 1
ATOM 727 C CA . ARG A 1 92 ? -21.202 0.531 21.255 1.00 94.00 92 ARG A CA 1
ATOM 728 C C . ARG A 1 92 ? -21.894 0.436 19.899 1.00 94.00 92 ARG A C 1
ATOM 730 O O . ARG A 1 92 ? -21.910 -0.637 19.305 1.00 94.00 92 ARG A O 1
ATOM 737 N N . ASP A 1 93 ? -22.424 1.543 19.395 1.00 94.62 93 ASP A N 1
ATOM 738 C CA . ASP A 1 93 ? -23.060 1.579 18.080 1.00 94.62 93 ASP A CA 1
ATOM 739 C C . ASP A 1 93 ? -22.029 1.304 16.979 1.00 94.62 93 ASP A C 1
ATOM 741 O O . ASP A 1 93 ? -22.299 0.533 16.062 1.00 94.62 93 ASP A O 1
ATOM 745 N N . LEU A 1 94 ? -20.810 1.840 17.115 1.00 96.50 94 LEU A N 1
ATOM 746 C CA . LEU A 1 94 ? -19.685 1.512 16.240 1.00 96.50 94 LEU A CA 1
ATOM 747 C C . LEU A 1 94 ? -19.351 0.013 16.281 1.00 96.50 94 LEU A C 1
ATOM 749 O O . LEU A 1 94 ? -19.166 -0.593 15.232 1.00 96.50 94 LEU A O 1
ATOM 753 N N . HIS A 1 95 ? -19.295 -0.607 17.465 1.00 95.69 95 HIS A N 1
ATOM 754 C CA . HIS A 1 95 ? -19.077 -2.053 17.593 1.00 95.69 95 HIS A CA 1
ATOM 755 C C . HIS A 1 95 ? -20.122 -2.859 16.806 1.00 95.69 95 HIS A C 1
ATOM 757 O O . HIS A 1 95 ? -19.766 -3.803 16.098 1.00 95.69 95 HIS A O 1
ATOM 763 N N . LEU A 1 96 ? -21.395 -2.470 16.903 1.00 94.38 96 LEU A N 1
ATOM 764 C CA . LEU A 1 96 ? -22.485 -3.123 16.184 1.00 94.38 96 LEU A CA 1
ATOM 765 C C . LEU A 1 96 ? -22.388 -2.889 14.673 1.00 94.38 96 LEU A C 1
ATOM 767 O O . LEU A 1 96 ? -22.446 -3.860 13.926 1.00 94.38 96 LEU A O 1
ATOM 771 N N . GLU A 1 97 ? -22.192 -1.649 14.216 1.00 95.88 97 GLU A N 1
ATOM 772 C CA . GLU A 1 97 ? -22.050 -1.355 12.782 1.00 95.88 97 GLU A CA 1
ATOM 773 C C . GLU A 1 97 ? -20.873 -2.115 12.160 1.00 95.88 97 GLU A C 1
ATOM 775 O O . GLU A 1 97 ? -21.036 -2.734 11.110 1.00 95.88 97 GLU A O 1
ATOM 780 N N . LEU A 1 98 ? -19.716 -2.144 12.829 1.00 95.31 98 LEU A N 1
ATOM 781 C CA . LEU A 1 98 ? -18.551 -2.899 12.360 1.00 95.31 98 LEU A CA 1
ATOM 782 C C . LEU A 1 98 ? -18.833 -4.405 12.292 1.00 95.31 98 LEU A C 1
ATOM 784 O O . LEU A 1 98 ? -18.354 -5.064 11.377 1.00 95.31 98 LEU A O 1
ATOM 788 N N . SER A 1 99 ? -19.631 -4.949 13.215 1.00 93.75 99 SER A N 1
ATOM 789 C CA . SER A 1 99 ? -19.990 -6.378 13.226 1.00 93.75 99 SER A CA 1
ATOM 790 C C . SER A 1 99 ? -20.862 -6.791 12.037 1.00 93.75 99 SER A C 1
ATOM 792 O O . SER A 1 99 ? -20.904 -7.970 11.693 1.00 93.75 99 SER A O 1
ATOM 794 N N . PHE A 1 100 ? -21.555 -5.838 11.407 1.00 92.62 100 PHE A N 1
ATOM 795 C CA . PHE A 1 100 ? -22.375 -6.064 10.214 1.00 92.62 100 PHE A CA 1
ATOM 796 C C . PHE A 1 100 ? -21.726 -5.552 8.921 1.00 92.62 100 PHE A C 1
ATOM 798 O O . PHE A 1 100 ? -22.330 -5.679 7.855 1.00 92.62 100 PHE A O 1
ATOM 805 N N . ALA A 1 101 ? -20.521 -4.980 8.995 1.00 91.12 101 ALA A N 1
ATOM 806 C CA . ALA A 1 101 ? -19.797 -4.513 7.822 1.00 91.12 101 ALA A CA 1
ATOM 807 C C . ALA A 1 101 ? -19.387 -5.690 6.924 1.00 91.12 101 ALA A C 1
ATOM 809 O O . ALA A 1 101 ? -19.085 -6.793 7.396 1.00 91.12 101 ALA A O 1
ATOM 810 N N . ASN A 1 102 ? -19.365 -5.463 5.609 1.00 87.75 102 ASN A N 1
ATOM 811 C CA . ASN A 1 102 ? -18.980 -6.509 4.668 1.00 87.75 102 ASN A CA 1
ATOM 812 C C . ASN A 1 102 ? -17.538 -6.951 4.924 1.00 87.75 102 ASN A C 1
ATOM 814 O O . ASN A 1 102 ? -16.658 -6.136 5.179 1.00 87.75 102 ASN A O 1
ATOM 818 N N . GLY A 1 103 ? -17.287 -8.258 4.862 1.00 86.38 103 GLY A N 1
ATOM 819 C CA . GLY A 1 103 ? -15.942 -8.793 5.068 1.00 86.38 103 GLY A CA 1
ATOM 820 C C . GLY A 1 103 ? -15.478 -8.887 6.515 1.00 86.38 103 GLY A C 1
ATOM 821 O O . GLY A 1 103 ? -14.402 -9.434 6.762 1.00 86.38 103 GLY A O 1
ATOM 822 N N . VAL A 1 104 ? -16.285 -8.430 7.472 1.00 90.75 104 VAL A N 1
ATOM 823 C CA . VAL A 1 104 ? -16.043 -8.649 8.897 1.00 90.75 104 VAL A CA 1
ATOM 824 C C . VAL A 1 104 ? -16.648 -9.986 9.309 1.00 90.75 104 VAL A C 1
ATOM 826 O O . VAL A 1 104 ? -17.777 -10.329 8.958 1.00 90.75 104 VAL A O 1
ATOM 829 N N . ARG A 1 105 ? -15.858 -10.789 10.018 1.00 90.75 105 ARG A N 1
ATOM 830 C CA . ARG A 1 105 ? -16.264 -12.082 10.576 1.00 90.75 105 ARG A CA 1
ATOM 831 C C . ARG A 1 105 ? -16.754 -11.926 12.008 1.00 90.75 105 ARG A C 1
ATOM 833 O O . ARG A 1 105 ? -17.767 -12.513 12.369 1.00 90.75 105 ARG A O 1
ATOM 840 N N . ASP A 1 106 ? -15.998 -11.180 12.806 1.00 91.38 106 ASP A N 1
ATOM 841 C CA . ASP A 1 106 ? -16.303 -10.913 14.207 1.00 91.38 106 ASP A CA 1
ATOM 842 C C . ASP A 1 106 ? -15.609 -9.624 14.665 1.00 91.38 106 ASP A C 1
ATOM 844 O O . ASP A 1 106 ? -14.587 -9.218 14.102 1.00 91.38 106 ASP A O 1
ATOM 848 N N . VAL A 1 107 ? -16.144 -8.992 15.705 1.00 94.50 107 VAL A N 1
ATOM 849 C CA . VAL A 1 107 ? -15.553 -7.812 16.339 1.00 94.50 107 VAL A CA 1
ATOM 850 C C . VAL A 1 107 ? -15.412 -8.080 17.827 1.00 94.50 107 VAL A C 1
ATOM 852 O O . VAL A 1 107 ? -16.383 -8.319 18.541 1.00 94.50 107 VAL A O 1
ATOM 855 N N . VAL A 1 108 ? -14.189 -7.971 18.329 1.00 94.44 108 VAL A N 1
ATOM 856 C CA . VAL A 1 108 ? -13.882 -8.082 19.752 1.00 94.44 108 VAL A CA 1
ATOM 857 C C . VAL A 1 108 ? -13.484 -6.713 20.277 1.00 94.44 108 VAL A C 1
ATOM 859 O O . VAL A 1 108 ? -12.478 -6.137 19.871 1.00 94.44 108 VAL A O 1
ATOM 862 N N . SER A 1 109 ? -14.266 -6.179 21.206 1.00 95.44 109 SER A N 1
ATOM 863 C CA . SER A 1 109 ? -13.958 -4.936 21.918 1.00 95.44 109 SER A CA 1
ATOM 864 C C . SER A 1 109 ? -14.368 -5.061 23.383 1.00 95.44 109 SER A C 1
ATOM 866 O O . SER A 1 109 ? -14.811 -6.124 23.830 1.00 95.44 109 SER A O 1
ATOM 868 N N . MET A 1 110 ? -14.242 -3.983 24.164 1.00 93.75 110 MET A N 1
ATOM 869 C CA . MET A 1 110 ? -14.737 -3.996 25.543 1.00 93.75 110 MET A CA 1
ATOM 870 C C . MET A 1 110 ? -16.235 -4.342 25.630 1.00 93.75 110 MET A C 1
ATOM 872 O O . MET A 1 110 ? -16.643 -4.975 26.597 1.00 93.75 110 MET A O 1
ATOM 876 N N . PHE A 1 111 ? -17.028 -4.030 24.598 1.00 93.38 111 PHE A N 1
ATOM 877 C CA . PHE A 1 111 ? -18.464 -4.339 24.545 1.00 93.38 111 PHE A CA 1
ATOM 878 C C . PHE A 1 111 ? -18.771 -5.829 24.349 1.00 93.38 111 PHE A C 1
ATOM 880 O O . PHE A 1 111 ? -19.872 -6.267 24.671 1.00 93.38 111 PHE A O 1
ATOM 887 N N . SER A 1 112 ? -17.795 -6.623 23.900 1.00 92.44 112 SER A N 1
ATOM 888 C CA . SER A 1 112 ? -17.908 -8.085 23.814 1.00 92.44 112 SER A CA 1
ATOM 889 C C . SER A 1 112 ? -17.698 -8.772 25.173 1.00 92.44 112 SER A C 1
ATOM 891 O O . SER A 1 112 ? -17.942 -9.973 25.306 1.00 92.44 112 SER A O 1
ATOM 893 N N . ALA A 1 113 ? -17.208 -8.044 26.185 1.00 91.56 113 ALA A N 1
ATOM 894 C CA . ALA A 1 113 ? -16.896 -8.610 27.490 1.00 91.56 113 ALA A CA 1
ATOM 895 C C . ALA A 1 113 ? -18.160 -8.997 28.270 1.00 91.56 113 ALA A C 1
ATOM 897 O O . ALA A 1 113 ? -19.200 -8.340 28.209 1.00 91.56 113 ALA A O 1
ATOM 898 N N . ARG A 1 114 ? -18.038 -10.073 29.047 1.00 90.31 114 ARG A N 1
ATOM 899 C CA . ARG A 1 114 ? -19.083 -10.610 29.921 1.00 90.31 114 ARG A CA 1
ATOM 900 C C . ARG A 1 114 ? -18.527 -10.808 31.321 1.00 90.31 114 ARG A C 1
ATOM 902 O O . ARG A 1 114 ? -17.336 -11.083 31.464 1.00 90.31 114 ARG A O 1
ATOM 909 N N . HIS A 1 115 ? -19.393 -10.712 32.320 1.00 86.56 115 HIS A N 1
ATOM 910 C CA . HIS A 1 115 ? -19.073 -11.070 33.694 1.00 86.56 115 HIS A CA 1
ATOM 911 C C . HIS A 1 115 ? -18.675 -12.551 33.807 1.00 86.56 115 HIS A C 1
ATOM 913 O O . HIS A 1 115 ? -19.055 -13.362 32.952 1.00 86.56 115 HIS A O 1
ATOM 919 N N . PRO A 1 116 ? -17.919 -12.926 34.858 1.00 85.38 116 PRO A N 1
ATOM 920 C CA . PRO A 1 116 ? -17.675 -14.326 35.169 1.00 85.38 116 PRO A CA 1
ATOM 921 C C . PRO A 1 116 ? -18.996 -15.107 35.225 1.00 85.38 116 PRO A C 1
ATOM 923 O O . PRO A 1 116 ? -19.975 -14.581 35.758 1.00 85.38 116 PRO A O 1
ATOM 926 N N . PRO A 1 117 ? -19.037 -16.335 34.680 1.00 86.25 117 PRO A N 1
ATOM 927 C CA . PRO A 1 117 ? -20.255 -17.125 34.678 1.00 86.25 117 PRO A CA 1
ATOM 928 C C . PRO A 1 117 ? -20.726 -17.399 36.109 1.00 86.25 117 PRO A C 1
ATOM 930 O O . PRO A 1 117 ? -19.918 -17.682 36.998 1.00 86.25 117 PRO A O 1
ATOM 933 N N . ASP A 1 118 ? -22.034 -17.314 36.320 1.00 86.50 118 ASP A N 1
ATOM 934 C CA . ASP A 1 118 ? -22.672 -17.654 37.585 1.00 86.50 118 ASP A CA 1
ATOM 935 C C . ASP A 1 118 ? -22.649 -19.176 37.848 1.00 86.50 118 ASP A C 1
ATOM 937 O O . ASP A 1 118 ? -22.196 -19.983 37.031 1.00 86.50 118 ASP A O 1
ATOM 941 N N . ASN A 1 119 ? -23.172 -19.600 39.003 1.00 85.06 119 ASN A N 1
ATOM 942 C CA . ASN A 1 119 ? -23.256 -21.023 39.356 1.00 85.06 119 ASN A CA 1
ATOM 943 C C . ASN A 1 119 ? -24.142 -21.843 38.391 1.00 85.06 119 ASN A C 1
ATOM 945 O O . ASN A 1 119 ? -24.081 -23.073 38.418 1.00 85.06 119 ASN A O 1
ATOM 949 N N . ALA A 1 120 ? -24.964 -21.188 37.565 1.00 84.69 120 ALA A N 1
ATOM 950 C CA . ALA A 1 120 ? -25.787 -21.805 36.528 1.00 84.69 120 ALA A CA 1
ATOM 951 C C . ALA A 1 120 ? -25.099 -21.813 35.144 1.00 84.69 120 ALA A C 1
ATOM 953 O O . ALA A 1 120 ? -25.652 -22.366 34.193 1.00 84.69 120 ALA A O 1
ATOM 954 N N . GLY A 1 121 ? -23.890 -21.253 35.030 1.00 83.06 121 GLY A N 1
ATOM 955 C CA . GLY A 1 121 ? -23.110 -21.155 33.795 1.00 83.06 121 GLY A CA 1
ATOM 956 C C . GLY A 1 121 ? -23.476 -19.966 32.899 1.00 83.06 121 GLY A C 1
ATOM 957 O O . GLY A 1 121 ? -22.947 -19.858 31.793 1.00 83.06 121 GLY A O 1
ATOM 958 N N . GLY A 1 122 ? -24.364 -19.077 33.343 1.00 85.12 122 GLY A N 1
ATOM 959 C CA . GLY A 1 122 ? -24.761 -17.865 32.635 1.00 85.12 122 GLY A CA 1
ATOM 960 C C . GLY A 1 122 ? -23.738 -16.746 32.812 1.00 85.12 122 GLY A C 1
ATOM 961 O O . GLY A 1 122 ? -23.360 -16.416 33.930 1.00 85.12 122 GLY A O 1
ATOM 962 N N . ALA A 1 123 ? -23.300 -16.143 31.704 1.00 85.19 123 ALA A N 1
ATOM 963 C CA . ALA A 1 123 ? -22.396 -14.994 31.703 1.00 85.19 123 ALA A CA 1
ATOM 964 C C . ALA A 1 123 ? -23.117 -13.756 31.150 1.00 85.19 123 ALA A C 1
ATOM 966 O O . ALA A 1 123 ? -23.332 -13.627 29.936 1.00 85.19 123 ALA A O 1
ATOM 967 N N . GLU A 1 124 ? -23.506 -12.850 32.043 1.00 86.62 124 GLU A N 1
ATOM 968 C CA . GLU A 1 124 ? -24.173 -11.600 31.677 1.00 86.62 124 GLU A CA 1
ATOM 969 C C . GLU A 1 124 ? -23.204 -10.635 30.969 1.00 86.62 124 GLU A C 1
ATOM 971 O O . GLU A 1 124 ? -22.014 -10.613 31.297 1.00 86.62 124 GLU A O 1
ATOM 976 N N . PRO A 1 125 ? -23.667 -9.831 29.994 1.00 87.88 125 PRO A N 1
ATOM 977 C CA . PRO A 1 125 ? -22.852 -8.780 29.385 1.00 87.88 125 PRO A CA 1
ATOM 978 C C . PRO A 1 125 ? -22.264 -7.829 30.433 1.00 87.88 125 PRO A C 1
ATOM 980 O O . PRO A 1 125 ? -22.921 -7.494 31.416 1.00 87.88 125 PRO A O 1
ATOM 983 N N . LEU A 1 126 ? -21.026 -7.378 30.220 1.00 87.19 126 LEU A N 1
ATOM 984 C CA . LEU A 1 126 ? -20.399 -6.372 31.083 1.00 87.19 126 LEU A CA 1
ATOM 985 C C . LEU A 1 126 ? -21.082 -5.005 30.932 1.00 87.19 126 LEU A C 1
ATOM 987 O O . LEU A 1 126 ? -21.143 -4.231 31.882 1.00 87.19 126 LEU A O 1
ATOM 991 N N . PHE A 1 127 ? -21.609 -4.725 29.738 1.00 84.88 127 PHE A N 1
ATOM 992 C CA . PHE A 1 127 ? -22.319 -3.493 29.419 1.00 84.88 127 PHE A CA 1
ATOM 993 C C . PHE A 1 127 ? -23.833 -3.743 29.371 1.00 84.88 127 PHE A C 1
ATOM 995 O O . PHE A 1 127 ? -24.280 -4.556 28.554 1.00 84.88 127 PHE A O 1
ATOM 1002 N N . PRO A 1 128 ? -24.636 -3.050 30.198 1.00 81.81 128 PRO A N 1
ATOM 1003 C CA . PRO A 1 128 ? -26.087 -3.153 30.136 1.00 81.81 128 PRO A CA 1
ATOM 1004 C C . PRO A 1 128 ? -26.656 -2.502 28.855 1.00 81.81 128 PRO A C 1
ATOM 1006 O O . PRO A 1 128 ? -25.981 -1.695 28.204 1.00 81.81 128 PRO A O 1
ATOM 1009 N N . PRO A 1 129 ? -27.915 -2.817 28.485 1.00 80.75 129 PRO A N 1
ATOM 1010 C CA . PRO A 1 129 ? -28.579 -2.226 27.319 1.00 80.75 129 PRO A CA 1
ATOM 1011 C C . PRO A 1 129 ? -28.719 -0.700 27.404 1.00 80.75 129 PRO A C 1
ATOM 1013 O O . PRO A 1 129 ? -28.646 -0.017 26.386 1.00 80.75 129 PRO A O 1
ATOM 1016 N N . GLU A 1 130 ? -28.862 -0.154 28.609 1.00 81.94 130 GLU A N 1
ATOM 1017 C CA . GLU A 1 130 ? -28.913 1.284 28.869 1.00 81.94 130 GLU A CA 1
ATOM 1018 C C . GLU A 1 130 ? -27.901 1.625 29.964 1.00 81.94 130 GLU A C 1
ATOM 1020 O O . GLU A 1 130 ? -27.848 0.954 30.994 1.00 81.94 130 GLU A O 1
ATOM 1025 N N . ILE A 1 131 ? -27.081 2.652 29.729 1.00 81.19 131 ILE A N 1
ATOM 1026 C CA . ILE A 1 131 ? -26.109 3.160 30.701 1.00 81.19 131 ILE A CA 1
ATOM 1027 C C . ILE A 1 131 ? -26.605 4.530 31.138 1.00 81.19 131 ILE A C 1
ATOM 1029 O O . ILE A 1 131 ? -26.631 5.463 30.339 1.00 81.19 131 ILE A O 1
ATOM 1033 N N . THR A 1 132 ? -26.992 4.669 32.402 1.00 85.81 132 THR A N 1
ATOM 1034 C CA . THR A 1 132 ? -27.349 5.984 32.942 1.00 85.81 132 THR A CA 1
ATOM 1035 C C . THR A 1 132 ? -26.126 6.680 33.536 1.00 85.81 132 THR A C 1
ATOM 1037 O O . THR A 1 132 ? -25.161 6.034 33.949 1.00 85.81 132 THR A O 1
ATOM 1040 N N . GLU A 1 133 ? -26.157 8.014 33.636 1.00 87.00 133 GLU A N 1
ATOM 1041 C CA . GLU A 1 133 ? -25.068 8.774 34.277 1.00 87.00 133 GLU A CA 1
ATOM 1042 C C . GLU A 1 133 ? -24.826 8.355 35.735 1.00 87.00 133 GLU A C 1
ATOM 1044 O O . GLU A 1 133 ? -23.715 8.491 36.246 1.00 87.00 133 GLU A O 1
ATOM 1049 N N . LYS A 1 134 ? -25.855 7.819 36.400 1.00 85.25 134 LYS A N 1
ATOM 1050 C CA . LYS A 1 134 ? -25.774 7.355 37.784 1.00 85.25 134 LYS A CA 1
ATOM 1051 C C . LYS A 1 134 ? -24.951 6.072 37.921 1.00 85.25 134 LYS A C 1
ATOM 1053 O O . LYS A 1 134 ? -24.237 5.929 38.910 1.00 85.25 134 LYS A O 1
ATOM 1058 N N . ASP A 1 135 ? -25.034 5.183 36.936 1.00 83.38 135 ASP A N 1
ATOM 1059 C CA . ASP A 1 135 ? -24.380 3.867 36.956 1.00 83.38 135 ASP A CA 1
ATOM 1060 C C . ASP A 1 135 ? -22.948 3.928 36.396 1.00 83.38 135 ASP A C 1
ATOM 1062 O O . ASP A 1 135 ? -22.141 3.018 36.584 1.00 83.38 135 ASP A O 1
ATOM 1066 N N . LEU A 1 136 ? -22.603 5.035 35.728 1.00 86.50 136 LEU A N 1
ATOM 1067 C CA . LEU A 1 136 ? -21.321 5.244 35.062 1.00 86.50 136 LEU A CA 1
ATOM 1068 C C . LEU A 1 136 ? -20.087 5.075 35.975 1.00 86.50 136 LEU A C 1
ATOM 1070 O O . LEU A 1 136 ? -19.118 4.472 35.511 1.00 86.50 136 LEU A O 1
ATOM 1074 N N . PRO A 1 137 ? -20.063 5.555 37.240 1.00 88.12 137 PRO A N 1
ATOM 1075 C CA . PRO A 1 137 ? -18.909 5.359 38.118 1.00 88.12 137 PRO A CA 1
ATOM 1076 C C . PRO A 1 137 ? -18.658 3.883 38.446 1.00 88.12 137 PRO A C 1
ATOM 1078 O O . PRO A 1 137 ? -17.513 3.437 38.418 1.00 88.12 137 PRO A O 1
ATOM 1081 N N . GLU A 1 138 ? -19.722 3.125 38.715 1.00 86.38 138 GLU A N 1
ATOM 1082 C CA . GLU A 1 138 ? -19.640 1.697 39.035 1.00 86.38 138 GLU A CA 1
ATOM 1083 C C . GLU A 1 138 ? -19.257 0.879 37.797 1.00 86.38 138 GLU A C 1
ATOM 1085 O O . GLU A 1 138 ? -18.337 0.062 37.852 1.00 86.38 138 GLU A O 1
ATOM 1090 N N . ALA A 1 139 ? -19.874 1.173 36.648 1.00 85.38 139 ALA A N 1
ATOM 1091 C CA . ALA A 1 139 ? -19.529 0.551 35.373 1.00 85.38 139 ALA A CA 1
ATOM 1092 C C . ALA A 1 139 ? -18.064 0.811 34.994 1.00 85.38 139 ALA A C 1
ATOM 1094 O O . ALA A 1 139 ? -17.350 -0.108 34.592 1.00 85.38 139 ALA A O 1
ATOM 1095 N N . LYS A 1 140 ? -17.583 2.050 35.159 1.00 88.50 140 LYS A N 1
ATOM 1096 C CA . LYS A 1 140 ? -16.185 2.416 34.897 1.00 88.50 140 LYS A CA 1
ATOM 1097 C C . LYS A 1 140 ? -15.220 1.585 35.739 1.00 88.50 140 LYS A C 1
ATOM 1099 O O . LYS A 1 140 ? -14.252 1.057 35.194 1.00 88.50 140 LYS A O 1
ATOM 1104 N N . GLU A 1 141 ? -15.490 1.453 37.034 1.00 88.19 141 GLU A N 1
ATOM 1105 C CA . GLU A 1 141 ? -14.657 0.657 37.938 1.00 88.19 141 GLU A CA 1
ATOM 1106 C C . GLU A 1 141 ? -14.657 -0.825 37.535 1.00 88.19 141 GLU A C 1
ATOM 1108 O O . GLU A 1 141 ? -13.595 -1.440 37.410 1.00 88.19 141 GLU A O 1
ATOM 1113 N N . ALA A 1 142 ? -15.830 -1.386 37.224 1.00 86.94 142 ALA A N 1
ATOM 1114 C CA . ALA A 1 142 ? -15.958 -2.767 36.766 1.00 86.94 142 ALA A CA 1
ATOM 1115 C C . ALA A 1 142 ? -15.148 -3.030 35.482 1.00 86.94 142 ALA A C 1
ATOM 1117 O O . ALA A 1 142 ? -14.428 -4.026 35.392 1.00 86.94 142 ALA A O 1
ATOM 1118 N N . ILE A 1 143 ? -15.203 -2.114 34.510 1.00 89.38 143 ILE A N 1
ATOM 1119 C CA . ILE A 1 143 ? -14.477 -2.212 33.235 1.00 89.38 143 ILE A CA 1
ATOM 1120 C C . ILE A 1 143 ? -12.958 -2.137 33.450 1.00 89.38 1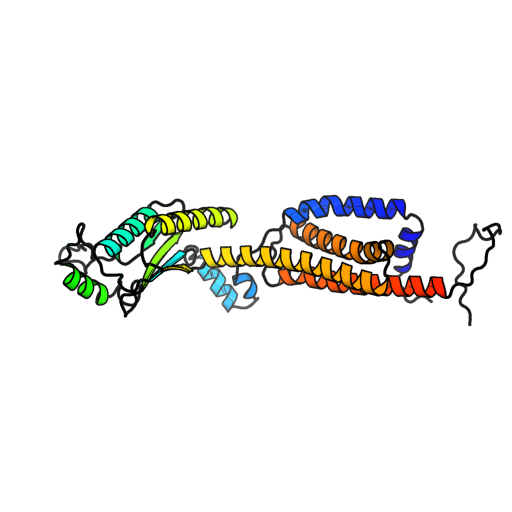43 ILE A C 1
ATOM 1122 O O . ILE A 1 143 ? -12.214 -2.949 32.890 1.00 89.38 143 ILE A O 1
ATOM 1126 N N . LEU A 1 144 ? -12.489 -1.195 34.274 1.00 90.06 144 LEU A N 1
ATOM 1127 C CA . LEU A 1 144 ? -11.061 -0.983 34.547 1.00 90.06 144 LEU A CA 1
ATOM 1128 C C . LEU A 1 144 ? -10.415 -2.133 35.331 1.00 90.06 144 LEU A C 1
ATOM 1130 O O . LEU A 1 144 ? -9.198 -2.314 35.249 1.00 90.06 144 LEU A O 1
ATOM 1134 N N . HIS A 1 145 ? -11.208 -2.931 36.046 1.00 90.06 145 HIS A N 1
ATOM 1135 C CA . HIS A 1 145 ? -10.741 -4.103 36.789 1.00 90.06 145 HIS A CA 1
ATOM 1136 C C . HIS A 1 145 ? -11.030 -5.443 36.098 1.00 90.06 145 HIS A C 1
ATOM 1138 O O . HIS A 1 145 ? -10.577 -6.488 36.573 1.00 90.06 145 HIS A O 1
ATOM 1144 N N . HIS A 1 146 ? -11.728 -5.444 34.960 1.00 90.94 146 HIS A N 1
ATOM 1145 C CA . HIS A 1 146 ? -12.112 -6.680 34.288 1.00 90.94 146 HIS A CA 1
ATOM 1146 C C . HIS A 1 146 ? -10.899 -7.395 33.650 1.00 90.94 146 HIS A C 1
ATOM 1148 O O . HIS A 1 146 ? -10.209 -6.803 32.814 1.00 90.94 146 HIS A O 1
ATOM 1154 N N . PRO A 1 147 ? -10.655 -8.694 33.928 1.00 89.19 147 PRO A N 1
ATOM 1155 C CA . PRO A 1 147 ? -9.432 -9.409 33.525 1.00 89.19 147 PRO A CA 1
ATOM 1156 C C . PRO A 1 147 ? -9.250 -9.588 32.006 1.00 89.19 147 PRO A C 1
ATOM 1158 O O . PRO A 1 147 ? -8.147 -9.889 31.532 1.00 89.19 147 PRO A O 1
ATOM 1161 N N . LEU A 1 148 ? -10.329 -9.441 31.232 1.00 89.06 148 LEU A N 1
ATOM 1162 C CA . LEU A 1 148 ? -10.301 -9.515 29.767 1.00 89.06 148 LEU A CA 1
ATOM 1163 C C . LEU A 1 148 ? -10.309 -8.145 29.079 1.00 89.06 148 LEU A C 1
ATOM 1165 O O . LEU A 1 148 ? -9.985 -8.081 27.899 1.00 89.06 148 LEU A O 1
ATOM 1169 N N . VAL A 1 149 ? -10.646 -7.066 29.794 1.00 92.81 149 VAL A N 1
ATOM 1170 C CA . VAL A 1 149 ? -10.735 -5.716 29.209 1.00 92.81 149 VAL A CA 1
ATOM 1171 C C . VAL A 1 149 ? -9.541 -4.877 29.634 1.00 92.81 149 VAL A C 1
ATOM 1173 O O . VAL A 1 149 ? -8.812 -4.359 28.786 1.00 92.81 149 VAL A O 1
ATOM 1176 N N . ALA A 1 150 ? -9.290 -4.799 30.938 1.00 92.06 150 ALA A N 1
ATOM 1177 C CA . ALA A 1 150 ? -8.201 -4.023 31.500 1.00 92.06 150 ALA A CA 1
ATOM 1178 C C . ALA A 1 150 ? -6.849 -4.466 30.924 1.00 92.06 150 ALA A C 1
ATOM 1180 O O . ALA A 1 150 ? -6.495 -5.647 30.961 1.00 92.06 150 ALA A O 1
ATOM 1181 N N . LYS A 1 151 ? -6.077 -3.507 30.401 1.00 91.50 151 LYS A N 1
ATOM 1182 C CA . LYS A 1 151 ? -4.747 -3.703 29.792 1.00 91.50 151 LYS A CA 1
ATOM 1183 C C . LYS A 1 151 ? -4.726 -4.570 28.524 1.00 91.50 151 LYS A C 1
ATOM 1185 O O . LYS A 1 151 ? -3.640 -4.864 28.033 1.00 91.50 151 LYS A O 1
ATOM 1190 N N . LYS A 1 152 ? -5.887 -4.984 28.006 1.00 92.62 152 LYS A N 1
ATOM 1191 C CA . LYS A 1 152 ? -6.017 -5.785 26.776 1.00 92.62 152 LYS A CA 1
ATOM 1192 C C . LYS A 1 152 ? -6.834 -5.062 25.710 1.00 92.62 152 LYS A C 1
ATOM 1194 O O . LYS A 1 152 ? -6.357 -4.892 24.598 1.00 92.62 152 LYS A O 1
ATOM 1199 N N . LEU A 1 153 ? -8.039 -4.624 26.072 1.00 94.75 153 LEU A N 1
ATOM 1200 C CA . LEU A 1 153 ? -8.987 -3.918 25.199 1.00 94.75 153 LEU A CA 1
ATOM 1201 C C . LEU A 1 153 ? -9.218 -2.464 25.632 1.00 94.75 153 LEU A C 1
ATOM 1203 O O . LEU A 1 153 ? -9.818 -1.677 24.903 1.00 94.75 153 LEU A O 1
ATOM 1207 N N . LEU A 1 154 ? -8.738 -2.104 26.822 1.00 95.38 154 LEU A N 1
ATOM 1208 C CA . LEU A 1 154 ? -8.741 -0.750 27.351 1.00 95.38 154 LEU A CA 1
ATOM 1209 C C . LEU A 1 154 ? -7.392 -0.461 28.013 1.00 95.38 154 LEU A C 1
ATOM 1211 O O . LEU A 1 154 ? -6.853 -1.289 28.758 1.00 95.38 154 LEU A O 1
ATOM 1215 N N . SER A 1 155 ? -6.843 0.716 27.740 1.00 94.88 155 SER A N 1
ATOM 1216 C CA . SER A 1 155 ? -5.600 1.188 28.334 1.00 94.88 155 SER A CA 1
ATOM 1217 C C . SER A 1 155 ? -5.736 1.416 29.849 1.00 94.88 155 SER A C 1
ATOM 1219 O O . SER A 1 155 ? -6.835 1.668 30.345 1.00 94.88 155 SER A O 1
ATOM 1221 N N . PRO A 1 156 ? -4.631 1.350 30.618 1.00 89.75 156 PRO A N 1
ATOM 1222 C CA . PRO A 1 156 ? -4.672 1.531 32.074 1.00 89.75 156 PRO A CA 1
ATOM 1223 C C . PRO A 1 156 ? -5.190 2.903 32.528 1.00 89.75 156 PRO A C 1
ATOM 1225 O O . PRO A 1 156 ? -5.732 3.018 33.621 1.00 89.75 156 PRO A O 1
ATOM 1228 N N . ASP A 1 157 ? -4.998 3.937 31.708 1.00 90.56 157 ASP A N 1
ATOM 1229 C CA . ASP A 1 157 ? -5.495 5.298 31.939 1.00 90.56 157 ASP A CA 1
ATOM 1230 C C . ASP A 1 157 ? -6.970 5.476 31.532 1.00 90.56 157 ASP A C 1
ATOM 1232 O O . ASP A 1 157 ? -7.563 6.519 31.802 1.00 90.56 157 ASP A O 1
ATOM 1236 N N . GLY A 1 158 ? -7.581 4.467 30.901 1.00 91.12 158 GLY A N 1
ATOM 1237 C CA . GLY A 1 158 ? -8.963 4.513 30.439 1.00 91.12 158 GLY A CA 1
ATOM 1238 C C . GLY A 1 158 ? -9.207 5.480 29.278 1.00 91.12 158 GLY A C 1
ATOM 1239 O O . GLY A 1 158 ? -10.359 5.839 29.047 1.00 91.12 158 GLY A O 1
ATOM 1240 N N . GLN A 1 159 ? -8.155 5.917 28.577 1.00 93.69 159 GLN A N 1
ATOM 1241 C CA . GLN A 1 159 ? -8.237 6.893 27.481 1.00 93.69 159 GLN A CA 1
ATOM 1242 C C . GLN A 1 159 ? -8.170 6.275 26.083 1.00 93.69 159 GLN A C 1
ATOM 1244 O O . GLN A 1 159 ? -8.486 6.947 25.107 1.00 93.69 159 GLN A O 1
ATOM 1249 N N . THR A 1 160 ? -7.758 5.011 25.957 1.00 96.00 160 THR A N 1
ATOM 1250 C CA . THR A 1 160 ? -7.626 4.317 24.670 1.00 96.00 160 THR A CA 1
ATOM 1251 C C . THR A 1 160 ? -8.308 2.958 24.723 1.00 96.00 160 THR A C 1
ATOM 1253 O O . THR A 1 160 ? -7.983 2.130 25.572 1.00 96.00 160 THR A O 1
ATOM 1256 N N . THR A 1 161 ? -9.222 2.699 23.794 1.00 96.56 161 THR A N 1
ATOM 1257 C CA . THR A 1 161 ? -9.864 1.392 23.616 1.00 96.56 161 THR A CA 1
ATOM 1258 C C . THR A 1 161 ? -9.412 0.740 22.312 1.00 96.56 161 THR A C 1
ATOM 1260 O O . THR A 1 161 ? -9.109 1.425 21.335 1.00 96.56 161 THR A O 1
ATOM 1263 N N . LEU A 1 162 ? -9.326 -0.589 22.319 1.00 96.31 162 LEU A N 1
ATOM 1264 C CA . LEU A 1 162 ? -8.953 -1.414 21.180 1.00 96.31 162 LEU A CA 1
ATOM 1265 C C . LEU A 1 162 ? -10.162 -2.225 20.711 1.00 96.31 162 LEU A C 1
ATOM 1267 O O . LEU A 1 162 ? -10.808 -2.924 21.494 1.00 96.31 162 LEU A O 1
ATOM 1271 N N . PHE A 1 163 ? -10.401 -2.164 19.411 1.00 96.50 163 PHE A N 1
ATOM 1272 C CA . PHE A 1 163 ? -11.317 -3.015 18.673 1.00 96.50 163 PHE A CA 1
ATOM 1273 C C . PHE A 1 163 ? -10.473 -3.940 17.797 1.00 96.50 163 PHE A C 1
ATOM 1275 O O . PHE A 1 163 ? -9.643 -3.484 17.011 1.00 96.50 163 PHE A O 1
ATOM 1282 N N . VAL A 1 164 ? -10.662 -5.243 17.954 1.00 94.69 164 VAL A N 1
ATOM 1283 C CA . VAL A 1 164 ? -10.048 -6.281 17.127 1.00 94.69 164 VAL A CA 1
ATOM 1284 C C . VAL A 1 164 ? -11.119 -6.768 16.166 1.00 94.69 164 VAL A C 1
ATOM 1286 O O . VAL A 1 164 ? -12.096 -7.382 16.581 1.00 94.69 164 VAL A O 1
ATOM 1289 N N . ILE A 1 165 ? -10.963 -6.447 14.892 1.00 93.50 165 ILE A N 1
ATOM 1290 C CA . ILE A 1 165 ? -11.915 -6.775 13.836 1.00 93.50 165 ILE A CA 1
ATOM 1291 C C . ILE A 1 165 ? -11.324 -7.957 13.073 1.00 93.50 165 ILE A C 1
ATOM 1293 O O . ILE A 1 165 ? -10.350 -7.808 12.330 1.00 93.50 165 ILE A O 1
ATOM 1297 N N . ALA A 1 166 ? -11.888 -9.139 13.292 1.00 90.25 166 ALA A N 1
ATOM 1298 C CA . ALA A 1 166 ? -11.498 -10.344 12.584 1.00 90.25 166 ALA A CA 1
ATOM 1299 C C . ALA A 1 166 ? -12.079 -10.291 11.170 1.00 90.25 166 ALA A C 1
ATOM 1301 O O . ALA A 1 166 ? -13.297 -10.257 10.984 1.00 90.25 166 ALA A O 1
ATOM 1302 N N . MET A 1 167 ? -11.210 -10.288 10.166 1.00 86.69 167 MET A N 1
ATOM 1303 C CA . MET A 1 167 ? -11.613 -10.195 8.764 1.00 86.69 167 MET A CA 1
ATOM 1304 C C . MET A 1 167 ? -11.876 -11.584 8.176 1.00 86.69 167 MET A C 1
ATOM 1306 O O . MET A 1 167 ? -11.357 -12.606 8.645 1.00 86.69 167 MET A O 1
ATOM 1310 N N . GLN A 1 168 ? -12.678 -11.636 7.120 1.00 85.25 168 GLN A N 1
ATOM 1311 C CA . GLN A 1 168 ? -12.678 -12.769 6.202 1.00 85.25 168 GLN A CA 1
ATOM 1312 C C . GLN A 1 168 ? -11.357 -12.799 5.413 1.00 85.25 168 GLN A C 1
ATOM 1314 O O . GLN A 1 168 ? -10.741 -11.751 5.208 1.00 85.25 168 GLN A O 1
ATOM 1319 N N . PRO A 1 169 ? -10.891 -13.979 4.975 1.00 76.38 169 PRO A N 1
ATOM 1320 C CA . PRO A 1 169 ? -9.649 -14.073 4.230 1.00 76.38 169 PRO A CA 1
ATOM 1321 C C . PRO A 1 169 ? -9.757 -13.468 2.836 1.00 76.38 169 PRO A C 1
ATOM 1323 O O . PRO A 1 169 ? -10.454 -13.991 1.969 1.00 76.38 169 PRO A O 1
ATOM 1326 N N . TYR A 1 170 ? -8.998 -12.391 2.625 1.00 74.88 170 TYR A N 1
ATOM 1327 C CA . TYR A 1 170 ? -8.841 -11.718 1.338 1.00 74.88 170 TYR A CA 1
ATOM 1328 C C . TYR A 1 170 ? -7.507 -12.109 0.693 1.00 74.88 170 TYR A C 1
ATOM 1330 O O . TYR A 1 170 ? -6.453 -11.702 1.192 1.00 74.88 170 TYR A O 1
ATOM 1338 N N . PRO A 1 171 ? -7.519 -12.919 -0.383 1.00 67.56 171 PRO A N 1
ATOM 1339 C CA . PRO A 1 171 ? -6.307 -13.219 -1.138 1.00 67.56 171 PRO A CA 1
ATOM 1340 C C . PRO A 1 171 ? -5.870 -12.041 -2.018 1.00 67.56 171 PRO A C 1
ATOM 1342 O O . PRO A 1 171 ? -4.677 -11.895 -2.263 1.00 67.56 171 PRO A O 1
ATOM 1345 N N . ASP A 1 172 ? -6.814 -11.209 -2.472 1.00 80.00 172 ASP A N 1
ATOM 1346 C CA . ASP A 1 172 ? -6.544 -10.037 -3.304 1.00 80.00 172 ASP A CA 1
ATOM 1347 C C . ASP A 1 172 ? -6.434 -8.765 -2.449 1.00 80.00 172 ASP A C 1
ATOM 1349 O O . ASP A 1 172 ? -7.257 -8.498 -1.565 1.00 80.00 172 ASP A O 1
ATOM 1353 N N . ILE A 1 173 ? -5.402 -7.969 -2.724 1.00 82.88 173 ILE A N 1
ATOM 1354 C CA . ILE A 1 173 ? -5.165 -6.690 -2.062 1.00 82.88 173 ILE A CA 1
ATOM 1355 C C . ILE A 1 173 ? -6.210 -5.642 -2.457 1.00 82.88 173 ILE A C 1
ATOM 1357 O O . ILE A 1 173 ? -6.535 -4.778 -1.642 1.00 82.88 173 ILE A O 1
ATOM 1361 N N . ASP A 1 174 ? -6.755 -5.715 -3.673 1.00 85.62 174 ASP A N 1
ATOM 1362 C CA . ASP A 1 174 ? -7.760 -4.767 -4.152 1.00 85.62 174 ASP A CA 1
ATOM 1363 C C . ASP A 1 174 ? -9.083 -4.949 -3.401 1.00 85.62 174 ASP A C 1
ATOM 1365 O O . ASP A 1 174 ? -9.671 -3.963 -2.949 1.00 85.62 174 ASP A O 1
ATOM 1369 N N . ASP A 1 175 ? -9.500 -6.196 -3.164 1.00 87.00 175 ASP A N 1
ATOM 1370 C CA . ASP A 1 175 ? -10.672 -6.503 -2.337 1.00 87.00 175 ASP A CA 1
ATOM 1371 C C . ASP A 1 175 ? -10.466 -6.018 -0.898 1.00 87.00 175 ASP A C 1
ATOM 1373 O O . ASP A 1 175 ? -11.330 -5.348 -0.323 1.00 87.00 175 ASP A O 1
ATOM 1377 N N . LEU A 1 176 ? -9.282 -6.280 -0.331 1.00 86.81 176 LEU A N 1
ATOM 1378 C CA . LEU A 1 176 ? -8.935 -5.799 1.004 1.00 86.81 176 LEU A CA 1
ATOM 1379 C C . LEU A 1 176 ? -8.971 -4.266 1.079 1.00 86.81 176 LEU A C 1
ATOM 1381 O O . LEU A 1 176 ? -9.399 -3.711 2.093 1.00 86.81 176 LEU A O 1
ATOM 1385 N N . ARG A 1 177 ? -8.562 -3.569 0.012 1.00 89.25 177 ARG A N 1
ATOM 1386 C CA . ARG A 1 177 ? -8.589 -2.103 -0.064 1.00 89.25 177 ARG A CA 1
ATOM 1387 C C . ARG A 1 177 ? -10.013 -1.565 -0.019 1.00 89.25 177 ARG A C 1
ATOM 1389 O O . ARG A 1 177 ? -10.247 -0.566 0.659 1.00 89.25 177 ARG A O 1
ATOM 1396 N N . VAL A 1 178 ? -10.947 -2.215 -0.716 1.00 90.31 178 VAL A N 1
ATOM 1397 C CA . VAL A 1 178 ? -12.369 -1.840 -0.707 1.00 90.31 178 VAL A CA 1
ATOM 1398 C C . VAL A 1 178 ? -12.942 -1.991 0.699 1.00 90.31 178 VAL A C 1
ATOM 1400 O O . VAL A 1 178 ? -13.489 -1.030 1.239 1.00 90.31 178 VAL A O 1
ATOM 1403 N N . VAL A 1 179 ? -12.733 -3.140 1.341 1.00 89.56 179 VAL A N 1
ATOM 1404 C CA . VAL A 1 179 ? -13.258 -3.369 2.696 1.00 89.56 179 VAL A CA 1
ATOM 1405 C C . VAL A 1 179 ? -12.618 -2.426 3.711 1.00 89.56 179 VAL A C 1
ATOM 1407 O O . VAL A 1 179 ? -13.308 -1.833 4.533 1.00 89.56 179 VAL A O 1
ATOM 1410 N N . ALA A 1 180 ? -11.304 -2.208 3.641 1.00 90.25 180 ALA A N 1
ATOM 1411 C CA . ALA A 1 180 ? -10.631 -1.262 4.524 1.00 90.25 180 ALA A CA 1
ATOM 1412 C C . ALA A 1 180 ? -11.132 0.180 4.343 1.00 90.25 180 ALA A C 1
ATOM 1414 O O . ALA A 1 180 ? -11.187 0.926 5.323 1.00 90.25 180 ALA A O 1
ATOM 1415 N N . SER A 1 181 ? -11.506 0.578 3.120 1.00 91.56 181 SER A N 1
ATOM 1416 C CA . SER A 1 181 ? -12.146 1.877 2.882 1.00 91.56 181 SER A CA 1
ATOM 1417 C C . SER A 1 181 ? -13.550 1.951 3.484 1.00 91.56 181 SER A C 1
ATOM 1419 O O . SER A 1 181 ? -13.854 2.929 4.155 1.00 91.56 181 SER A O 1
ATOM 1421 N N . GLU A 1 182 ? -14.350 0.888 3.376 1.00 91.75 182 GLU A N 1
ATOM 1422 C CA . GLU A 1 182 ? -15.674 0.813 4.009 1.00 91.75 182 GLU A CA 1
ATOM 1423 C C . GLU A 1 182 ? -15.572 0.909 5.540 1.00 91.75 182 GLU A C 1
ATOM 1425 O O . GLU A 1 182 ? -16.301 1.676 6.166 1.00 91.75 182 GLU A O 1
ATOM 1430 N N . LEU A 1 183 ? -14.610 0.207 6.155 1.00 92.94 183 LEU A N 1
ATOM 1431 C CA . LEU A 1 183 ? -14.354 0.292 7.598 1.00 92.94 183 LEU A CA 1
ATOM 1432 C C . LEU A 1 183 ? -13.943 1.702 8.035 1.00 92.94 183 LEU A C 1
ATOM 1434 O O . LEU A 1 183 ? -14.366 2.163 9.100 1.00 92.94 183 LEU A O 1
ATOM 1438 N N . ARG A 1 184 ? -13.129 2.390 7.225 1.00 93.38 184 ARG A N 1
ATOM 1439 C CA . ARG A 1 184 ? -12.748 3.787 7.469 1.00 93.38 184 ARG A CA 1
ATOM 1440 C C . ARG A 1 184 ? -13.960 4.707 7.414 1.00 93.38 184 ARG A C 1
ATOM 1442 O O . ARG A 1 184 ? -14.190 5.433 8.376 1.00 93.38 184 ARG A O 1
ATOM 1449 N N . ASP A 1 185 ? -14.764 4.603 6.363 1.00 94.31 185 ASP A N 1
ATOM 1450 C CA . ASP A 1 185 ? -15.955 5.431 6.164 1.00 94.31 185 ASP A CA 1
ATOM 1451 C C . ASP A 1 185 ? -16.987 5.228 7.285 1.00 94.31 185 ASP A C 1
ATOM 1453 O O . ASP A 1 185 ? -17.554 6.191 7.806 1.00 94.31 185 ASP A O 1
ATOM 1457 N N . VAL A 1 186 ? -17.216 3.976 7.704 1.00 94.38 186 VAL A N 1
ATOM 1458 C CA . VAL A 1 186 ? -18.081 3.641 8.849 1.00 94.38 186 VAL A CA 1
ATOM 1459 C C . VAL A 1 186 ? -17.555 4.291 10.123 1.00 94.38 186 VAL A C 1
ATOM 1461 O O . VAL A 1 186 ? -18.303 4.964 10.832 1.00 94.38 186 VAL A O 1
ATOM 1464 N N . THR A 1 187 ? -16.264 4.131 10.403 1.00 94.88 187 THR A N 1
ATOM 1465 C CA . THR A 1 187 ? -15.661 4.646 11.634 1.00 94.88 187 THR A CA 1
ATOM 1466 C C . THR A 1 187 ? -15.685 6.175 11.680 1.00 94.88 187 THR A C 1
ATOM 1468 O O . THR A 1 187 ? -16.062 6.750 12.702 1.00 94.88 187 THR A O 1
ATOM 1471 N N . GLU A 1 188 ? -15.337 6.842 10.579 1.00 94.19 188 GLU A N 1
ATOM 1472 C CA . GLU A 1 188 ? -15.342 8.305 10.474 1.00 94.19 188 GLU A CA 1
ATOM 1473 C C . GLU A 1 188 ? -16.752 8.877 10.637 1.00 94.19 188 GLU A C 1
ATOM 1475 O O . GLU A 1 188 ? -16.950 9.797 11.430 1.00 94.19 188 GLU A O 1
ATOM 1480 N N . ARG A 1 189 ? -17.751 8.283 9.976 1.00 94.81 189 ARG A N 1
ATOM 1481 C CA . ARG A 1 189 ? -19.162 8.679 10.098 1.00 94.81 189 ARG A CA 1
ATOM 1482 C C . ARG A 1 189 ? -19.691 8.516 11.524 1.00 94.81 189 ARG A C 1
ATOM 1484 O O . ARG A 1 189 ? -20.406 9.381 12.026 1.00 94.81 189 ARG A O 1
ATOM 1491 N N . MET A 1 190 ? -19.358 7.414 12.192 1.00 93.38 190 MET A N 1
ATOM 1492 C CA . MET A 1 190 ? -19.858 7.127 13.543 1.00 93.38 190 MET A CA 1
ATOM 1493 C C . MET A 1 190 ? -19.230 8.023 14.613 1.00 93.38 190 MET A C 1
ATOM 1495 O O . MET A 1 190 ? -19.900 8.389 15.588 1.00 93.38 190 MET A O 1
ATOM 1499 N N . LEU A 1 191 ? -17.968 8.403 14.418 1.00 93.19 191 LEU A N 1
ATOM 1500 C CA . LEU A 1 191 ? -17.201 9.236 15.343 1.00 93.19 191 LEU A CA 1
ATOM 1501 C C . LEU A 1 191 ? -17.204 10.724 14.964 1.00 93.19 191 LEU A C 1
ATOM 1503 O O . LEU A 1 191 ? -16.581 11.535 15.656 1.00 93.19 191 LEU A O 1
ATOM 1507 N N . GLU A 1 192 ? -17.936 11.109 13.918 1.00 92.50 192 GLU A N 1
ATOM 1508 C CA . GLU A 1 192 ? -18.052 12.498 13.485 1.00 92.50 192 GLU A CA 1
ATOM 1509 C C . GLU A 1 192 ? -18.587 13.394 14.618 1.00 92.50 192 GLU A C 1
ATOM 1511 O O . GLU A 1 192 ? -19.568 13.080 15.302 1.00 92.50 192 GLU A O 1
ATOM 1516 N N . GLY A 1 193 ? -17.922 14.532 14.835 1.00 88.06 193 GLY A N 1
ATOM 1517 C CA . GLY A 1 193 ? -18.280 15.480 15.894 1.00 88.06 193 GLY A CA 1
ATOM 1518 C C . GLY A 1 193 ? -17.879 15.053 17.311 1.00 88.06 193 GLY A C 1
ATOM 1519 O O . GLY A 1 193 ? -18.331 15.679 18.275 1.00 88.06 193 GLY A O 1
ATOM 1520 N N . THR A 1 194 ? -17.055 14.011 17.458 1.00 91.44 194 THR A N 1
ATOM 1521 C CA . THR A 1 194 ? -16.428 13.634 18.735 1.00 91.44 194 THR A CA 1
ATOM 1522 C C . THR A 1 194 ? -14.983 14.141 18.823 1.00 91.44 194 THR A C 1
ATOM 1524 O O . THR A 1 194 ? -14.389 14.553 17.830 1.00 91.44 194 THR A O 1
ATOM 1527 N N . ASP A 1 195 ? -14.410 14.119 20.025 1.00 91.50 195 ASP A N 1
ATOM 1528 C CA . ASP A 1 195 ? -12.989 14.377 20.298 1.00 91.50 195 ASP A CA 1
ATOM 1529 C C . ASP A 1 195 ? -12.122 13.113 20.129 1.00 91.50 195 ASP A C 1
ATOM 1531 O O . ASP A 1 195 ? -10.951 13.099 20.510 1.00 91.50 195 ASP A O 1
ATOM 1535 N N . MET A 1 196 ? -12.695 12.030 19.591 1.00 94.56 196 MET A N 1
ATOM 1536 C CA . MET A 1 196 ? -12.018 10.747 19.468 1.00 94.56 196 MET A CA 1
ATOM 1537 C C . MET A 1 196 ? -11.071 10.733 18.271 1.00 94.56 196 MET A C 1
ATOM 1539 O O . MET A 1 196 ? -11.433 11.059 17.144 1.00 94.56 196 MET A O 1
ATOM 1543 N N . THR A 1 197 ? -9.847 10.288 18.519 1.00 94.62 197 THR A N 1
ATOM 1544 C CA . THR A 1 197 ? -8.828 10.055 17.497 1.00 94.62 197 THR A CA 1
ATOM 1545 C C . THR A 1 197 ? -8.732 8.569 17.198 1.00 94.62 197 THR A C 1
ATOM 1547 O O . THR A 1 197 ? -8.728 7.740 18.109 1.00 94.62 197 THR A O 1
ATOM 1550 N N . VAL A 1 198 ? -8.660 8.236 15.913 1.00 95.81 198 VAL A N 1
ATOM 1551 C CA . VAL A 1 198 ? -8.705 6.859 15.422 1.00 95.81 198 VAL A CA 1
ATOM 1552 C C . VAL A 1 198 ? -7.373 6.496 14.787 1.00 95.81 198 VAL A C 1
ATOM 1554 O O . VAL A 1 198 ? -6.824 7.265 13.998 1.00 95.81 198 VAL A O 1
ATOM 1557 N N . GLN A 1 199 ? -6.856 5.314 15.109 1.00 94.62 199 GLN A N 1
ATOM 1558 C CA . GLN A 1 199 ? -5.675 4.744 14.471 1.00 94.62 199 GLN A CA 1
ATOM 1559 C C . GLN A 1 199 ? -5.951 3.304 14.050 1.00 94.62 199 GLN A C 1
ATOM 1561 O O . GLN A 1 199 ? -6.485 2.510 14.822 1.00 94.62 199 GLN A O 1
ATOM 1566 N N . TYR A 1 200 ? -5.548 2.974 12.827 1.00 93.25 200 TYR A N 1
ATOM 1567 C CA . TYR A 1 200 ? -5.672 1.635 12.263 1.00 93.25 200 TYR A CA 1
ATOM 1568 C C . TYR A 1 200 ? -4.321 0.929 12.325 1.00 93.25 200 TYR A C 1
ATOM 1570 O O . TYR A 1 200 ? -3.273 1.530 12.089 1.00 93.25 200 TYR A O 1
ATOM 1578 N N . SER A 1 201 ? -4.350 -0.353 12.644 1.00 90.81 201 SER A N 1
ATOM 1579 C CA . SER A 1 201 ? -3.198 -1.239 12.714 1.00 90.81 201 SER A CA 1
ATOM 1580 C C . SER A 1 201 ? -3.650 -2.669 12.397 1.00 90.81 201 SER A C 1
ATOM 158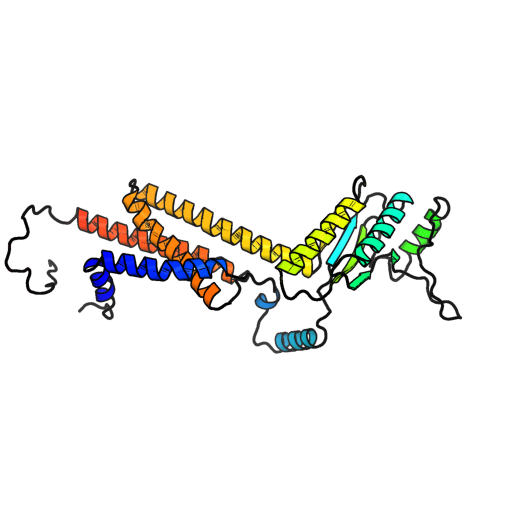2 O O . SER A 1 201 ? -4.756 -2.899 11.903 1.00 90.81 201 SER A O 1
ATOM 1584 N N . GLY A 1 202 ? -2.792 -3.645 12.663 1.00 87.94 202 GLY A N 1
ATOM 1585 C CA . GLY A 1 202 ? -2.994 -5.031 12.261 1.00 87.94 202 GLY A CA 1
ATOM 1586 C C . GLY A 1 202 ? -2.407 -5.316 10.882 1.00 87.94 202 GLY A C 1
ATOM 1587 O O . GLY A 1 202 ? -2.096 -4.413 10.100 1.00 87.94 202 GLY A O 1
ATOM 1588 N N . LEU A 1 203 ? -2.202 -6.600 10.598 1.00 83.44 203 LEU A N 1
ATOM 1589 C CA . LEU A 1 203 ? -1.448 -7.020 9.420 1.00 83.44 203 LEU A CA 1
ATOM 1590 C C . LEU A 1 203 ? -2.186 -6.670 8.120 1.00 83.44 203 LEU A C 1
ATOM 1592 O O . LEU A 1 203 ? -1.541 -6.332 7.135 1.00 83.44 203 LEU A O 1
ATOM 1596 N N . SER A 1 204 ? -3.520 -6.680 8.129 1.00 85.88 204 SER A N 1
ATOM 1597 C CA . SER A 1 204 ? -4.349 -6.335 6.970 1.00 85.88 204 SER A CA 1
ATOM 1598 C C . SER A 1 204 ? -4.181 -4.874 6.529 1.00 85.88 204 SER A C 1
ATOM 1600 O O . SER A 1 204 ? -3.925 -4.611 5.356 1.00 85.88 204 SER A O 1
ATOM 1602 N N . PHE A 1 205 ? -4.223 -3.912 7.459 1.00 87.88 205 PHE A N 1
ATOM 1603 C CA . PHE A 1 205 ? -3.948 -2.503 7.131 1.00 87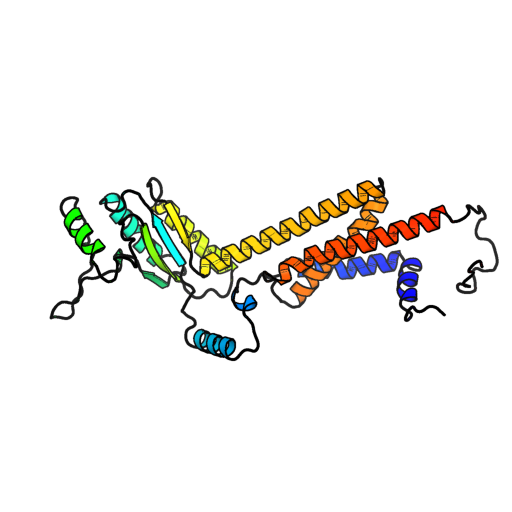.88 205 PHE A CA 1
ATOM 1604 C C . PHE A 1 205 ? -2.475 -2.264 6.805 1.00 87.88 205 PHE A C 1
ATOM 1606 O O . PHE A 1 205 ? -2.169 -1.490 5.902 1.00 87.88 205 PHE A O 1
ATOM 1613 N N . LEU A 1 206 ? -1.561 -2.952 7.495 1.00 88.19 206 LEU A N 1
ATOM 1614 C CA . LEU A 1 206 ? -0.133 -2.848 7.206 1.00 88.19 206 LEU A CA 1
ATOM 1615 C C . LEU A 1 206 ? 0.185 -3.304 5.774 1.00 88.19 206 LEU A C 1
ATOM 1617 O O . LEU A 1 206 ? 0.955 -2.645 5.084 1.00 88.19 206 LEU A O 1
ATOM 1621 N N . ARG A 1 207 ? -0.441 -4.388 5.304 1.00 86.56 207 ARG A N 1
ATOM 1622 C CA . ARG A 1 207 ? -0.337 -4.875 3.919 1.00 86.56 207 ARG A CA 1
ATOM 1623 C C . ARG A 1 207 ? -0.778 -3.825 2.904 1.00 86.56 207 ARG A C 1
ATOM 1625 O O . ARG A 1 207 ? -0.066 -3.595 1.929 1.00 86.56 207 ARG A O 1
ATOM 1632 N N . LEU A 1 208 ? -1.920 -3.177 3.147 1.00 88.69 208 LEU A N 1
ATOM 1633 C CA . LEU A 1 208 ? -2.417 -2.101 2.287 1.00 88.69 208 LEU A CA 1
ATOM 1634 C C . LEU A 1 208 ? -1.448 -0.925 2.237 1.00 88.69 208 LEU A C 1
ATOM 1636 O O . LEU A 1 208 ? -1.139 -0.450 1.148 1.00 88.69 208 LEU A O 1
ATOM 1640 N N . GLU A 1 209 ? -0.947 -0.498 3.397 1.00 88.75 209 GLU A N 1
ATOM 1641 C CA . GLU A 1 209 ? -0.017 0.627 3.495 1.00 88.75 209 GLU A CA 1
ATOM 1642 C C . GLU A 1 209 ? 1.324 0.321 2.815 1.00 88.75 209 GLU A C 1
ATOM 1644 O O . GLU A 1 209 ? 1.918 1.186 2.175 1.00 88.75 209 GLU A O 1
ATOM 1649 N N . ILE A 1 210 ? 1.799 -0.925 2.902 1.00 88.38 210 ILE A N 1
ATOM 1650 C CA . ILE A 1 210 ? 3.006 -1.367 2.196 1.00 88.38 210 ILE A CA 1
ATOM 1651 C C . ILE A 1 210 ? 2.791 -1.303 0.691 1.00 88.38 210 ILE A C 1
ATOM 1653 O O . ILE A 1 210 ? 3.620 -0.728 -0.009 1.00 88.38 210 ILE A O 1
ATOM 1657 N N . VAL A 1 211 ? 1.687 -1.851 0.182 1.00 88.69 211 VAL A N 1
ATOM 1658 C CA . VAL A 1 211 ? 1.419 -1.844 -1.261 1.00 88.69 211 VAL A CA 1
ATOM 1659 C C . VAL A 1 211 ? 1.227 -0.421 -1.779 1.00 88.69 211 VAL A C 1
ATOM 1661 O O . VAL A 1 211 ? 1.831 -0.063 -2.790 1.00 88.69 211 VAL A O 1
ATOM 1664 N N . SER A 1 212 ? 0.469 0.429 -1.080 1.00 89.94 212 SER A N 1
ATOM 1665 C CA . SER A 1 212 ? 0.310 1.837 -1.469 1.00 89.94 212 SER A CA 1
ATOM 1666 C C . SER A 1 212 ? 1.638 2.591 -1.446 1.00 89.94 212 SER A C 1
ATOM 1668 O O . SER A 1 212 ? 1.913 3.361 -2.369 1.00 89.94 212 SER A O 1
ATOM 1670 N N . SER A 1 213 ? 2.482 2.338 -0.442 1.00 90.12 213 SER A N 1
ATOM 1671 C CA . SER A 1 213 ? 3.818 2.932 -0.340 1.00 90.12 213 SER A CA 1
ATOM 1672 C C . SER A 1 213 ? 4.728 2.467 -1.473 1.00 90.12 213 SER A C 1
ATOM 1674 O O . SER A 1 213 ? 5.348 3.297 -2.128 1.00 90.12 213 SER A O 1
ATOM 1676 N N . LEU A 1 214 ? 4.746 1.168 -1.788 1.00 89.25 214 LEU A N 1
ATOM 1677 C CA . LEU A 1 214 ? 5.530 0.628 -2.903 1.00 89.25 214 LEU A CA 1
ATOM 1678 C C . LEU A 1 214 ? 5.095 1.215 -4.246 1.00 89.25 214 LEU A C 1
ATOM 1680 O O . LEU A 1 214 ? 5.940 1.591 -5.060 1.00 89.25 214 LEU A O 1
ATOM 1684 N N . MET A 1 215 ? 3.788 1.346 -4.476 1.00 89.19 215 MET A N 1
ATOM 1685 C CA . MET A 1 215 ? 3.266 1.992 -5.681 1.00 89.19 215 MET A CA 1
ATOM 1686 C C . MET A 1 215 ? 3.693 3.465 -5.762 1.00 89.19 215 MET A C 1
ATOM 1688 O O . MET A 1 215 ? 4.122 3.928 -6.825 1.00 89.19 215 MET A O 1
ATOM 1692 N N . ALA A 1 216 ? 3.603 4.203 -4.654 1.00 91.38 216 ALA A N 1
ATOM 1693 C CA . ALA A 1 216 ? 4.007 5.606 -4.584 1.00 91.38 216 ALA A CA 1
ATOM 1694 C C . ALA A 1 216 ? 5.520 5.786 -4.797 1.00 91.38 216 ALA A C 1
ATOM 1696 O O . ALA A 1 216 ? 5.937 6.666 -5.560 1.00 91.38 216 ALA A O 1
ATOM 1697 N N . ASP A 1 217 ? 6.340 4.926 -4.197 1.00 90.75 217 ASP A N 1
ATOM 1698 C CA . ASP A 1 217 ? 7.793 4.906 -4.365 1.00 90.75 217 ASP A CA 1
ATOM 1699 C C . ASP A 1 217 ? 8.168 4.604 -5.813 1.00 90.75 217 ASP A C 1
ATOM 1701 O O . ASP A 1 217 ? 8.974 5.322 -6.408 1.00 90.75 217 ASP A O 1
ATOM 1705 N N . GLN A 1 218 ? 7.524 3.616 -6.437 1.00 89.62 218 GLN A N 1
ATOM 1706 C CA . GLN A 1 218 ? 7.769 3.265 -7.834 1.00 89.62 218 GLN A CA 1
ATOM 1707 C C . GLN A 1 218 ? 7.463 4.438 -8.775 1.00 89.62 218 GLN A C 1
ATOM 1709 O O . GLN A 1 218 ? 8.257 4.752 -9.670 1.00 89.62 218 GLN A O 1
ATOM 1714 N N . MET A 1 219 ? 6.340 5.126 -8.554 1.00 90.56 219 MET A N 1
ATOM 1715 C CA . MET A 1 219 ? 5.966 6.322 -9.313 1.00 90.56 219 MET A CA 1
ATOM 1716 C C . MET A 1 219 ? 6.952 7.470 -9.087 1.00 90.56 219 MET A C 1
ATOM 1718 O O . MET A 1 219 ? 7.342 8.154 -10.042 1.00 90.56 219 MET A O 1
ATOM 1722 N N . THR A 1 220 ? 7.405 7.654 -7.849 1.00 91.12 220 THR A N 1
ATOM 1723 C CA . THR A 1 220 ? 8.381 8.684 -7.482 1.00 91.12 220 THR A CA 1
ATOM 1724 C C . THR A 1 220 ? 9.740 8.402 -8.117 1.00 91.12 220 THR A C 1
ATOM 1726 O O . THR A 1 220 ? 10.299 9.281 -8.771 1.00 91.12 220 THR A O 1
ATOM 1729 N N . PHE A 1 221 ? 10.260 7.178 -8.023 1.00 89.94 221 PHE A N 1
ATOM 1730 C CA . PHE A 1 221 ? 11.555 6.791 -8.588 1.00 89.94 221 PHE A CA 1
ATOM 1731 C C . PHE A 1 221 ? 11.591 6.896 -10.108 1.00 89.94 221 PHE A C 1
ATOM 1733 O O . PHE A 1 221 ? 12.573 7.401 -10.654 1.00 89.94 221 PHE A O 1
ATOM 1740 N N . ILE A 1 222 ? 10.529 6.477 -10.803 1.00 88.56 222 ILE A N 1
ATOM 1741 C CA . ILE A 1 222 ? 10.448 6.624 -12.261 1.00 88.56 222 ILE A CA 1
ATOM 1742 C C . ILE A 1 222 ? 10.420 8.109 -12.642 1.00 88.56 222 ILE A C 1
ATOM 1744 O O . ILE A 1 222 ? 11.186 8.532 -13.511 1.00 88.56 222 ILE A O 1
ATOM 1748 N N . SER A 1 223 ? 9.586 8.913 -11.978 1.00 91.62 223 SER A N 1
ATOM 1749 C CA . SER A 1 223 ? 9.400 10.332 -12.313 1.00 91.62 223 SER A CA 1
ATOM 1750 C C . SER A 1 223 ? 10.644 11.169 -12.008 1.00 91.62 223 SER A C 1
ATOM 1752 O O . SER A 1 223 ? 11.136 11.905 -12.867 1.00 91.62 223 SER A O 1
ATOM 1754 N N . VAL A 1 224 ? 11.197 11.024 -10.802 1.00 92.06 224 VAL A N 1
ATOM 1755 C CA . VAL A 1 224 ? 12.421 11.714 -10.370 1.00 92.06 224 VAL A CA 1
ATOM 1756 C C . VAL A 1 224 ? 13.620 11.217 -11.169 1.00 92.06 224 VAL A C 1
ATOM 1758 O O . VAL A 1 224 ? 14.414 12.027 -11.644 1.00 92.06 224 VAL A O 1
ATOM 1761 N N . GLY A 1 225 ? 13.728 9.903 -11.383 1.00 89.75 225 GLY A N 1
ATOM 1762 C CA . GLY A 1 225 ? 14.770 9.304 -12.209 1.00 89.75 225 GLY A CA 1
ATOM 1763 C C . GLY A 1 225 ? 14.776 9.905 -13.609 1.00 89.75 225 GLY A C 1
ATOM 1764 O O . GLY A 1 225 ? 15.803 10.423 -14.042 1.00 89.75 225 GLY A O 1
ATOM 1765 N N . PHE A 1 226 ? 13.624 9.927 -14.285 1.00 89.88 226 PHE A N 1
ATOM 1766 C CA . PHE A 1 226 ? 13.470 10.535 -15.608 1.00 89.88 226 PHE A CA 1
ATOM 1767 C C . PHE A 1 226 ? 13.875 12.015 -15.631 1.00 89.88 226 PHE A C 1
ATOM 1769 O O . PHE A 1 226 ? 14.620 12.433 -16.523 1.00 89.88 226 PHE A O 1
ATOM 1776 N N . LEU A 1 227 ? 13.449 12.799 -14.637 1.00 92.38 227 LEU A N 1
ATOM 1777 C CA . LEU A 1 227 ? 13.817 14.211 -14.525 1.00 92.38 227 LEU A CA 1
ATOM 1778 C C . LEU A 1 227 ? 15.335 14.396 -14.384 1.00 92.38 227 LEU A C 1
ATOM 1780 O O . LEU A 1 227 ? 15.915 15.248 -15.057 1.00 92.38 227 LEU A O 1
ATOM 1784 N N . ILE A 1 228 ? 15.989 13.571 -13.562 1.00 90.12 228 ILE A N 1
ATOM 1785 C CA . ILE A 1 228 ? 17.447 13.580 -13.389 1.00 90.12 228 ILE A CA 1
ATOM 1786 C C . ILE A 1 228 ? 18.147 13.241 -14.709 1.00 90.12 228 ILE A C 1
ATOM 1788 O O . ILE A 1 228 ? 19.086 13.940 -15.094 1.00 90.12 228 ILE A O 1
ATOM 1792 N N . VAL A 1 229 ? 17.684 12.217 -15.437 1.00 89.25 229 VAL A N 1
ATOM 1793 C CA . VAL A 1 229 ? 18.248 11.856 -16.751 1.00 89.25 229 VAL A CA 1
ATOM 1794 C C . VAL A 1 229 ? 18.177 13.032 -17.714 1.00 89.25 229 VAL A C 1
ATOM 1796 O O . VAL A 1 229 ? 19.165 13.348 -18.387 1.00 89.25 229 VAL A O 1
ATOM 1799 N N . LEU A 1 230 ? 17.014 13.678 -17.782 1.00 90.88 230 LEU A N 1
ATOM 1800 C CA . LEU A 1 230 ? 16.770 14.807 -18.667 1.00 90.88 230 LEU A CA 1
ATOM 1801 C C . LEU A 1 230 ? 17.682 15.980 -18.299 1.00 90.88 230 LEU A C 1
ATOM 1803 O O . LEU A 1 230 ? 18.350 16.523 -19.178 1.00 90.88 230 LEU A O 1
ATOM 1807 N N . LEU A 1 231 ? 17.775 16.317 -17.010 1.00 91.56 231 LEU A N 1
ATOM 1808 C CA . LEU A 1 231 ? 18.591 17.421 -16.508 1.00 91.56 231 LEU A CA 1
ATOM 1809 C C . LEU A 1 231 ? 20.086 17.202 -16.765 1.00 91.56 231 LEU A C 1
ATOM 1811 O O . LEU A 1 231 ? 20.749 18.087 -17.306 1.00 91.56 231 LEU A O 1
ATOM 1815 N N . ILE A 1 232 ? 20.616 16.025 -16.420 1.00 89.25 232 ILE A N 1
ATOM 1816 C CA . ILE A 1 232 ? 22.030 15.689 -16.637 1.00 89.25 232 ILE A CA 1
ATOM 1817 C C . ILE A 1 232 ? 22.342 15.733 -18.133 1.00 89.25 232 ILE A C 1
ATOM 1819 O O . ILE A 1 232 ? 23.298 16.384 -18.555 1.00 89.25 232 ILE A O 1
ATOM 1823 N N . SER A 1 233 ? 21.517 15.091 -18.960 1.00 86.81 233 SER A N 1
ATOM 1824 C CA . SER A 1 233 ? 21.735 15.072 -20.408 1.00 86.81 233 SER A CA 1
ATOM 1825 C C . SER A 1 233 ? 21.668 16.481 -21.006 1.00 86.81 233 SER A C 1
ATOM 1827 O O . SER A 1 233 ? 22.466 16.821 -21.884 1.00 86.81 233 SER A O 1
ATOM 1829 N N . TRP A 1 234 ? 20.748 17.320 -20.522 1.00 90.81 234 TRP A N 1
ATOM 1830 C CA . TRP A 1 234 ? 20.624 18.710 -20.957 1.00 90.81 234 TRP A CA 1
ATOM 1831 C C . TRP A 1 234 ? 21.865 19.522 -20.593 1.00 90.81 234 TRP A C 1
ATOM 1833 O O . TRP A 1 234 ? 22.415 20.199 -21.461 1.00 90.81 234 TRP A O 1
ATOM 1843 N N . LEU A 1 235 ? 22.352 19.402 -19.356 1.00 89.75 235 LEU A N 1
ATOM 1844 C CA . LEU A 1 235 ? 23.534 20.117 -18.875 1.00 89.75 235 LEU A CA 1
ATOM 1845 C C . LEU A 1 235 ? 24.778 19.826 -19.730 1.00 89.75 235 LEU A C 1
ATOM 1847 O O . LEU A 1 235 ? 25.552 20.731 -20.029 1.00 89.75 235 LEU A O 1
ATOM 1851 N N . PHE A 1 236 ? 24.960 18.576 -20.162 1.00 84.56 236 PHE A N 1
ATOM 1852 C CA . PHE A 1 236 ? 26.143 18.170 -20.924 1.00 84.56 236 PHE A CA 1
ATOM 1853 C C . PHE A 1 236 ? 26.062 18.444 -22.431 1.00 84.56 236 PHE A C 1
ATOM 1855 O O . PHE A 1 236 ? 27.077 18.769 -23.060 1.00 84.56 236 PHE A O 1
ATOM 1862 N N . PHE A 1 237 ? 24.888 18.273 -23.043 1.00 84.25 237 PHE A N 1
ATOM 1863 C CA . PHE A 1 237 ? 24.749 18.361 -24.501 1.00 84.25 237 PHE A CA 1
ATOM 1864 C C . PHE A 1 237 ? 24.049 19.628 -24.988 1.00 84.25 237 PHE A C 1
ATOM 1866 O O . PHE A 1 237 ? 24.244 19.988 -26.150 1.00 84.25 237 PHE A O 1
ATOM 1873 N N . HIS A 1 238 ? 23.262 20.303 -24.141 1.00 86.69 238 HIS A N 1
ATOM 1874 C CA . HIS A 1 238 ? 22.533 21.542 -24.453 1.00 86.69 238 HIS A CA 1
ATOM 1875 C C . HIS A 1 238 ? 21.692 21.478 -25.747 1.00 86.69 238 HIS A C 1
ATOM 1877 O O . HIS A 1 238 ? 21.415 22.487 -26.392 1.00 86.69 238 HIS A O 1
ATOM 1883 N N . SER A 1 239 ? 21.300 20.273 -26.163 1.00 88.56 239 SER A N 1
ATOM 1884 C CA . SER A 1 239 ? 20.626 20.013 -27.432 1.00 88.56 239 SER A CA 1
ATOM 1885 C C . SER A 1 239 ? 19.627 18.882 -27.258 1.00 88.56 239 SER A C 1
ATOM 1887 O O . SER A 1 239 ? 19.982 17.776 -26.844 1.00 88.56 239 SER A O 1
ATOM 1889 N N . ILE A 1 240 ? 18.374 19.171 -27.616 1.00 87.50 240 ILE A N 1
ATOM 1890 C CA . ILE A 1 240 ? 17.236 18.279 -27.391 1.00 87.50 240 ILE A CA 1
ATOM 1891 C C . ILE A 1 240 ? 17.428 16.907 -28.052 1.00 87.50 240 ILE A C 1
ATOM 1893 O O . ILE A 1 240 ? 17.059 15.889 -27.478 1.00 87.50 240 ILE A O 1
ATOM 1897 N N . THR A 1 241 ? 18.094 16.854 -29.209 1.00 87.56 241 THR A N 1
ATOM 1898 C CA . THR A 1 241 ? 18.350 15.603 -29.930 1.00 87.56 241 THR A CA 1
ATOM 1899 C C . THR A 1 241 ? 19.253 14.668 -29.129 1.00 87.56 241 THR A C 1
ATOM 1901 O O . THR A 1 241 ? 18.924 13.497 -28.963 1.00 87.56 241 THR A O 1
ATOM 1904 N N . TYR A 1 242 ? 20.367 15.171 -28.588 1.00 86.88 242 TYR A N 1
ATOM 1905 C CA . TYR A 1 242 ? 21.275 14.352 -27.779 1.00 86.88 242 TYR A CA 1
ATOM 1906 C C . TYR A 1 242 ? 20.648 13.962 -26.438 1.00 86.88 242 TYR A C 1
ATOM 1908 O O . TYR A 1 242 ? 20.871 12.849 -25.971 1.00 86.88 242 TYR A O 1
ATOM 1916 N N . VAL A 1 243 ? 19.812 14.834 -25.864 1.00 89.50 243 VAL A N 1
ATOM 1917 C CA . VAL A 1 243 ? 19.037 14.531 -24.652 1.00 89.50 243 VAL A CA 1
ATOM 1918 C C . VAL A 1 243 ? 18.088 13.361 -24.889 1.00 89.50 243 VAL A C 1
ATOM 1920 O O . VAL A 1 243 ? 18.111 12.399 -24.127 1.00 89.50 243 VAL A O 1
ATOM 1923 N N . CYS A 1 244 ? 17.307 13.382 -25.972 1.00 89.31 244 CYS A N 1
ATOM 1924 C CA . CYS A 1 244 ? 16.419 12.270 -26.312 1.00 89.31 244 CYS A CA 1
ATOM 1925 C C . CYS A 1 244 ? 17.197 10.974 -26.579 1.00 89.31 244 CYS A C 1
ATOM 1927 O O . CYS A 1 244 ? 16.786 9.916 -26.114 1.00 89.31 244 CYS A O 1
ATOM 1929 N N . VAL A 1 245 ? 18.334 11.040 -27.279 1.00 89.25 245 VAL A N 1
ATOM 1930 C CA . VAL A 1 245 ? 19.163 9.851 -27.554 1.00 89.25 245 VAL A CA 1
ATOM 1931 C C . VAL A 1 245 ? 19.765 9.264 -26.269 1.00 89.25 245 VAL A C 1
ATOM 1933 O O . VAL A 1 245 ? 19.892 8.047 -26.171 1.00 89.25 245 VAL A O 1
ATOM 1936 N N . ALA A 1 246 ? 20.091 10.095 -25.275 1.00 87.50 246 ALA A N 1
ATOM 1937 C CA . ALA A 1 246 ? 20.581 9.649 -23.969 1.00 87.50 246 ALA A CA 1
ATOM 1938 C C . ALA A 1 246 ? 19.467 9.091 -23.064 1.00 87.50 246 ALA A C 1
ATOM 1940 O O . ALA A 1 246 ? 19.705 8.150 -22.310 1.00 87.50 246 ALA A O 1
ATOM 1941 N N . ALA A 1 247 ? 18.266 9.675 -23.128 1.00 90.19 247 ALA A N 1
ATOM 1942 C CA . ALA A 1 247 ? 17.170 9.382 -22.206 1.00 90.19 247 ALA A CA 1
ATOM 1943 C C . ALA A 1 247 ? 16.234 8.258 -22.673 1.00 90.19 247 ALA A C 1
ATOM 1945 O O . ALA A 1 247 ? 15.739 7.490 -21.855 1.00 90.19 247 ALA A O 1
ATOM 1946 N N . LEU A 1 248 ? 15.977 8.122 -23.976 1.00 91.62 248 LEU A N 1
ATOM 1947 C CA . LEU A 1 248 ? 15.069 7.085 -24.485 1.00 91.62 248 LEU A CA 1
ATOM 1948 C C . LEU A 1 248 ? 15.481 5.656 -24.084 1.00 91.62 248 LEU A C 1
ATOM 1950 O O . LEU A 1 248 ? 14.597 4.891 -23.693 1.00 91.62 248 LEU A O 1
ATOM 1954 N N . PRO A 1 249 ? 16.774 5.271 -24.114 1.00 92.50 249 PRO A N 1
ATOM 1955 C CA . PRO A 1 249 ? 17.183 3.931 -23.704 1.00 92.50 249 PRO A CA 1
ATOM 1956 C C . PRO A 1 249 ? 16.837 3.597 -22.249 1.00 92.50 249 PRO A C 1
ATOM 1958 O O . PRO A 1 249 ? 16.489 2.452 -21.970 1.00 92.50 249 PRO A O 1
ATOM 1961 N N . SER A 1 250 ? 16.895 4.566 -21.326 1.00 92.75 250 SER A N 1
ATOM 1962 C CA . SER A 1 250 ? 16.581 4.312 -19.914 1.00 92.75 250 SER A CA 1
ATOM 1963 C C . SER A 1 250 ? 15.089 4.090 -19.692 1.00 92.75 250 SER A C 1
ATOM 1965 O O . SER A 1 250 ? 14.717 3.155 -18.987 1.00 92.75 250 SER A O 1
ATOM 1967 N N . VAL A 1 251 ? 14.231 4.868 -20.358 1.00 92.00 251 VAL A N 1
ATOM 1968 C CA . VAL A 1 251 ? 12.772 4.669 -20.314 1.00 92.00 251 VAL A CA 1
ATOM 1969 C C . VAL A 1 251 ? 12.394 3.300 -20.884 1.00 92.00 251 VAL A C 1
ATOM 1971 O O . VAL A 1 251 ? 11.644 2.554 -20.259 1.00 92.00 251 VAL A O 1
ATOM 1974 N N . ILE A 1 252 ? 12.958 2.931 -22.038 1.00 94.69 252 ILE A N 1
ATOM 1975 C CA . ILE A 1 252 ? 12.707 1.627 -22.669 1.00 94.69 252 ILE A CA 1
ATOM 1976 C C . ILE A 1 252 ? 13.170 0.484 -21.756 1.00 94.69 252 ILE A C 1
ATOM 1978 O O . ILE A 1 252 ? 12.449 -0.499 -21.607 1.00 94.69 252 ILE A O 1
ATOM 1982 N N . ALA A 1 253 ? 14.329 0.614 -21.103 1.00 95.06 253 ALA A N 1
ATOM 1983 C CA . ALA A 1 253 ? 14.842 -0.406 -20.192 1.00 95.06 253 ALA A CA 1
ATOM 1984 C C . ALA A 1 253 ? 13.919 -0.643 -18.986 1.00 95.06 253 ALA A C 1
ATOM 1986 O O . ALA A 1 253 ? 13.678 -1.795 -18.629 1.00 95.06 253 ALA A O 1
ATOM 1987 N N . VAL A 1 254 ? 13.364 0.419 -18.392 1.00 93.44 254 VAL A N 1
ATOM 1988 C CA . VAL A 1 254 ? 12.393 0.301 -17.288 1.00 93.44 254 VAL A CA 1
ATOM 1989 C C . VAL A 1 254 ? 11.096 -0.351 -17.760 1.00 93.44 254 VAL A C 1
ATOM 1991 O O . VAL A 1 254 ? 10.591 -1.245 -17.087 1.00 93.44 254 VAL A O 1
ATOM 1994 N N . ILE A 1 255 ? 10.593 0.029 -18.940 1.00 94.81 255 ILE A N 1
ATOM 1995 C CA . ILE A 1 255 ? 9.409 -0.602 -19.543 1.00 94.81 255 ILE A CA 1
ATOM 1996 C C . ILE A 1 255 ? 9.651 -2.092 -19.782 1.00 94.81 255 ILE A C 1
ATOM 1998 O O . ILE A 1 255 ? 8.772 -2.910 -19.539 1.00 94.81 255 ILE A O 1
ATOM 2002 N N . TRP A 1 256 ? 10.835 -2.468 -20.264 1.00 96.25 256 TRP A N 1
ATOM 2003 C CA . TRP A 1 256 ? 11.158 -3.871 -20.504 1.00 96.25 256 TRP A CA 1
ATOM 2004 C C . TRP A 1 256 ? 11.295 -4.650 -19.201 1.00 96.25 256 TRP A C 1
ATOM 2006 O O . TRP A 1 256 ? 10.808 -5.773 -19.126 1.00 96.25 256 TRP A O 1
ATOM 2016 N N . LEU A 1 257 ? 11.905 -4.053 -18.175 1.00 94.44 257 LEU A N 1
ATOM 2017 C CA . LEU A 1 257 ? 11.984 -4.639 -16.841 1.00 94.44 257 LEU A CA 1
ATOM 2018 C C . LEU A 1 257 ? 10.579 -4.921 -16.290 1.00 94.44 257 LEU A C 1
ATOM 2020 O O . LEU A 1 257 ? 10.283 -6.073 -15.984 1.00 94.44 257 LEU A O 1
ATOM 2024 N N . GLY A 1 258 ? 9.710 -3.905 -16.250 1.00 93.19 258 GLY A N 1
ATOM 2025 C CA . GLY A 1 258 ? 8.323 -4.036 -15.788 1.00 93.19 258 GLY A CA 1
ATOM 2026 C C . GLY A 1 258 ? 7.481 -4.973 -16.660 1.00 93.19 258 GLY A C 1
ATOM 2027 O O . GLY A 1 258 ? 6.683 -5.763 -16.169 1.00 93.19 258 GLY A O 1
ATOM 2028 N N . GLY A 1 259 ? 7.686 -4.952 -17.975 1.00 94.31 259 GLY A N 1
ATOM 2029 C CA . GLY A 1 259 ? 6.998 -5.851 -18.895 1.00 94.31 259 GLY A CA 1
ATOM 2030 C C . GLY A 1 259 ? 7.380 -7.314 -18.694 1.00 94.31 259 GLY A C 1
ATOM 2031 O O . GLY A 1 259 ? 6.519 -8.186 -18.768 1.00 94.31 259 GLY A O 1
ATOM 2032 N N . ILE A 1 260 ? 8.654 -7.601 -18.416 1.00 94.44 260 ILE A N 1
ATOM 2033 C CA . ILE A 1 260 ? 9.127 -8.962 -18.137 1.00 94.44 260 ILE A CA 1
ATOM 2034 C C . ILE A 1 260 ? 8.626 -9.443 -16.773 1.00 94.44 260 ILE A C 1
ATOM 2036 O O . ILE A 1 260 ? 8.232 -10.605 -16.668 1.00 94.44 260 ILE A O 1
ATOM 2040 N N . THR A 1 261 ? 8.619 -8.590 -15.744 1.00 92.25 261 THR A N 1
ATOM 2041 C CA . THR A 1 261 ? 8.060 -8.957 -14.431 1.00 92.25 261 THR A CA 1
ATOM 2042 C C . THR A 1 261 ? 6.559 -9.222 -14.533 1.00 92.25 261 THR A C 1
ATOM 2044 O O . THR A 1 261 ? 6.101 -10.278 -14.098 1.00 92.25 261 THR A O 1
ATOM 2047 N N . GLY A 1 262 ? 5.813 -8.357 -15.227 1.00 91.56 262 GLY A N 1
ATOM 2048 C CA . GLY A 1 262 ? 4.384 -8.546 -15.489 1.00 91.56 262 GLY A CA 1
ATOM 2049 C C . GLY A 1 262 ? 4.075 -9.787 -16.336 1.00 91.56 262 GLY A C 1
ATOM 2050 O O . GLY A 1 262 ? 3.118 -10.502 -16.058 1.00 91.56 262 GLY A O 1
ATOM 2051 N N . LEU A 1 263 ? 4.912 -10.112 -17.329 1.00 93.00 263 LEU A N 1
ATOM 2052 C CA . LEU A 1 263 ? 4.785 -11.344 -18.125 1.00 93.00 263 LEU A CA 1
ATOM 2053 C C . LEU A 1 263 ? 4.980 -12.616 -17.298 1.00 93.00 263 LEU A C 1
ATOM 2055 O O . LEU A 1 263 ? 4.353 -13.634 -17.583 1.00 93.00 263 LEU A O 1
ATOM 2059 N N . ARG A 1 264 ? 5.884 -12.581 -16.316 1.00 91.00 264 ARG A N 1
ATOM 2060 C CA . ARG A 1 264 ? 6.150 -13.723 -15.433 1.00 91.00 264 ARG A CA 1
ATOM 2061 C C . ARG A 1 264 ? 5.095 -13.882 -14.342 1.00 91.00 264 ARG A C 1
ATOM 2063 O O . ARG A 1 264 ? 5.104 -14.914 -13.680 1.00 91.00 264 ARG A O 1
ATOM 2070 N N . GLY A 1 265 ? 4.230 -12.885 -14.148 1.00 86.19 265 GLY A N 1
ATOM 2071 C CA . GLY A 1 265 ? 3.294 -12.844 -13.026 1.00 86.19 265 GLY A CA 1
ATOM 2072 C C . GLY A 1 265 ? 4.001 -12.770 -11.672 1.00 86.19 265 GLY A C 1
ATOM 2073 O O . GLY A 1 265 ? 3.437 -13.188 -10.671 1.00 86.19 265 GLY A O 1
ATOM 2074 N N . THR A 1 266 ? 5.255 -12.306 -11.642 1.00 85.19 266 THR A N 1
ATOM 2075 C CA . THR A 1 266 ? 5.999 -12.113 -10.394 1.00 85.19 266 THR A CA 1
ATOM 2076 C C . THR A 1 266 ? 5.677 -10.744 -9.833 1.00 85.19 266 THR A C 1
ATOM 2078 O O . THR A 1 266 ? 5.803 -9.746 -10.550 1.00 85.19 266 THR A O 1
ATOM 2081 N N . GLU A 1 267 ? 5.314 -10.705 -8.562 1.00 86.19 267 GLU A N 1
ATOM 2082 C CA . GLU A 1 267 ? 5.027 -9.468 -7.852 1.00 86.19 267 GLU A CA 1
ATOM 2083 C C . GLU A 1 267 ? 6.314 -8.724 -7.485 1.00 86.19 267 GLU A C 1
ATOM 2085 O O . GLU A 1 267 ? 7.381 -9.321 -7.322 1.00 86.19 267 GLU A O 1
ATOM 2090 N N . VAL A 1 268 ? 6.218 -7.399 -7.399 1.00 87.38 268 VAL A N 1
ATOM 2091 C CA . VAL A 1 268 ? 7.294 -6.536 -6.906 1.00 87.38 268 VAL A CA 1
ATOM 2092 C C . VAL A 1 268 ? 7.144 -6.395 -5.398 1.00 87.38 268 VAL A C 1
ATOM 2094 O O . VAL A 1 268 ? 6.156 -5.852 -4.909 1.00 87.38 268 VAL A O 1
ATOM 2097 N N . ASP A 1 269 ? 8.137 -6.889 -4.672 1.00 87.31 269 ASP A N 1
ATOM 2098 C CA . ASP A 1 269 ? 8.280 -6.738 -3.225 1.00 87.31 269 ASP A CA 1
ATOM 2099 C C . ASP A 1 269 ? 9.157 -5.518 -2.860 1.00 87.31 269 ASP A C 1
ATOM 2101 O O . ASP A 1 269 ? 9.712 -4.816 -3.715 1.00 87.31 269 ASP A O 1
ATOM 2105 N N . VAL A 1 270 ? 9.332 -5.285 -1.557 1.00 85.31 270 VAL A N 1
ATOM 2106 C CA . VAL A 1 270 ? 10.140 -4.176 -1.016 1.00 85.31 270 VAL A CA 1
ATOM 2107 C C . VAL A 1 270 ? 11.611 -4.232 -1.459 1.00 85.31 270 VAL A C 1
ATOM 2109 O O . VAL A 1 270 ? 12.256 -3.195 -1.605 1.00 85.31 270 VAL A O 1
ATOM 2112 N N . MET A 1 271 ? 12.162 -5.424 -1.702 1.00 85.12 271 MET A N 1
ATOM 2113 C CA . MET A 1 271 ? 13.574 -5.599 -2.067 1.00 85.12 271 MET A CA 1
ATOM 2114 C C . MET A 1 271 ? 13.802 -5.364 -3.563 1.00 85.12 271 MET A C 1
ATOM 2116 O O . MET A 1 271 ? 14.753 -4.697 -3.978 1.00 85.12 271 MET A O 1
ATOM 2120 N N . SER A 1 272 ? 12.911 -5.899 -4.388 1.00 87.94 272 SER A N 1
ATOM 2121 C CA . SER A 1 272 ? 12.921 -5.793 -5.843 1.00 87.94 272 SER A CA 1
ATOM 2122 C C . SER A 1 272 ? 12.461 -4.420 -6.340 1.00 87.94 272 SER A C 1
ATOM 2124 O O . SER A 1 272 ? 12.912 -3.994 -7.407 1.00 87.94 272 SER A O 1
ATOM 2126 N N . GLY A 1 273 ? 11.681 -3.672 -5.550 1.00 86.69 273 GLY A N 1
ATOM 2127 C CA . GLY A 1 273 ? 11.270 -2.292 -5.850 1.00 86.69 273 GLY A CA 1
ATOM 2128 C C . GLY A 1 273 ? 12.433 -1.308 -6.059 1.00 86.69 273 GLY A C 1
ATOM 2129 O O . GLY A 1 273 ? 12.283 -0.294 -6.738 1.00 86.69 273 GLY A O 1
ATOM 2130 N N . VAL A 1 274 ? 13.638 -1.623 -5.570 1.00 88.12 274 VAL A N 1
ATOM 2131 C CA . VAL A 1 274 ? 14.848 -0.798 -5.772 1.00 88.12 274 VAL A CA 1
ATOM 2132 C C . VAL A 1 274 ? 15.468 -0.994 -7.170 1.00 88.12 274 VAL A C 1
ATOM 2134 O O . VAL A 1 274 ? 16.171 -0.117 -7.684 1.00 88.12 274 VAL A O 1
ATOM 2137 N N . VAL A 1 275 ? 15.207 -2.128 -7.829 1.00 91.44 275 VAL A N 1
ATOM 2138 C CA . VAL A 1 275 ? 15.856 -2.517 -9.097 1.00 91.44 275 VAL A CA 1
ATOM 2139 C C . VAL A 1 275 ? 15.603 -1.520 -10.241 1.00 91.44 275 VAL A C 1
ATOM 2141 O O . VAL A 1 275 ? 16.574 -1.162 -10.915 1.00 91.44 275 VAL A O 1
ATOM 2144 N N . PRO A 1 276 ? 14.376 -1.012 -10.482 1.00 90.06 276 PRO A N 1
ATOM 2145 C CA . PRO A 1 276 ? 14.125 -0.050 -11.556 1.00 90.06 276 PRO A CA 1
ATOM 2146 C C . PRO A 1 276 ? 14.977 1.220 -11.444 1.00 90.06 276 PRO A C 1
ATOM 2148 O O . PRO A 1 276 ? 15.523 1.679 -12.448 1.00 90.06 276 PRO A O 1
ATOM 2151 N N . ALA A 1 277 ? 15.161 1.753 -10.232 1.00 90.25 277 ALA A N 1
ATOM 2152 C CA . ALA A 1 277 ? 15.996 2.931 -10.004 1.00 90.25 277 ALA A CA 1
ATOM 2153 C C . ALA A 1 277 ? 17.468 2.664 -10.367 1.00 90.25 277 ALA A C 1
ATOM 2155 O O . ALA A 1 277 ? 18.094 3.465 -11.066 1.00 90.25 277 ALA A O 1
ATOM 2156 N N . LEU A 1 278 ? 18.010 1.505 -9.970 1.00 92.38 278 LEU A N 1
ATOM 2157 C CA . LEU A 1 278 ? 19.373 1.094 -10.327 1.00 92.38 278 LEU A CA 1
ATOM 2158 C C . LEU A 1 278 ? 19.551 0.945 -11.842 1.00 92.38 278 LEU A C 1
ATOM 2160 O O . LEU A 1 278 ? 20.558 1.393 -12.396 1.00 92.38 278 LEU A O 1
ATOM 2164 N N . VAL A 1 279 ? 18.564 0.362 -12.527 1.00 93.81 279 VAL A N 1
ATOM 2165 C CA . VAL A 1 279 ? 18.585 0.209 -13.989 1.00 93.81 279 VAL A CA 1
ATOM 2166 C C . VAL A 1 279 ? 18.632 1.569 -14.681 1.00 93.81 279 VAL A C 1
ATOM 2168 O O . VAL A 1 279 ? 19.444 1.745 -15.591 1.00 93.81 279 VAL A O 1
ATOM 2171 N N . ILE A 1 280 ? 17.839 2.548 -14.231 1.00 91.62 280 ILE A N 1
ATOM 2172 C CA . ILE A 1 280 ? 17.882 3.910 -14.785 1.00 91.62 280 ILE A CA 1
ATOM 2173 C C . ILE A 1 280 ? 19.304 4.472 -14.684 1.00 91.62 280 ILE A C 1
ATOM 2175 O O . ILE A 1 280 ? 19.858 4.897 -15.697 1.00 91.62 280 ILE A O 1
ATOM 2179 N N . VAL A 1 281 ? 19.931 4.427 -13.505 1.00 90.62 281 VAL A N 1
ATOM 2180 C CA . VAL A 1 281 ? 21.275 5.000 -13.301 1.00 90.62 281 VAL A CA 1
ATOM 2181 C C . VAL A 1 281 ? 22.321 4.324 -14.195 1.00 90.62 281 VAL A C 1
ATOM 2183 O O . VAL A 1 281 ? 23.096 5.010 -14.868 1.00 90.62 281 VAL A O 1
ATOM 2186 N N . LEU A 1 282 ? 22.326 2.989 -14.258 1.00 93.25 282 LEU A N 1
ATOM 2187 C CA . LEU A 1 282 ? 23.288 2.223 -15.059 1.00 93.25 282 LEU A CA 1
ATOM 2188 C C . LEU A 1 282 ? 23.142 2.488 -16.565 1.00 93.25 282 LEU A C 1
ATOM 2190 O O . LEU A 1 282 ? 24.142 2.671 -17.273 1.00 93.25 282 LEU A O 1
ATOM 2194 N N . VAL A 1 283 ? 21.905 2.532 -17.065 1.00 94.06 283 VAL A N 1
ATOM 2195 C CA . VAL A 1 283 ? 21.625 2.758 -18.491 1.00 94.06 283 VAL A CA 1
ATOM 2196 C C . VAL A 1 283 ? 21.980 4.184 -18.896 1.00 94.06 283 VAL A C 1
ATOM 2198 O O . VAL A 1 283 ? 22.561 4.393 -19.963 1.00 94.06 283 VAL A O 1
ATOM 2201 N N . VAL A 1 284 ? 21.700 5.167 -18.042 1.00 90.50 284 VAL A N 1
ATOM 2202 C CA . VAL A 1 284 ? 22.024 6.577 -18.300 1.00 90.50 284 VAL A CA 1
ATOM 2203 C C . VAL A 1 284 ? 23.529 6.789 -18.338 1.00 90.50 284 VAL A C 1
ATOM 2205 O O . VAL A 1 284 ? 24.029 7.374 -19.297 1.00 90.50 284 VAL A O 1
ATOM 2208 N N . ALA A 1 285 ? 24.268 6.263 -17.358 1.00 91.19 285 ALA A N 1
ATOM 2209 C CA . ALA A 1 285 ? 25.727 6.364 -17.332 1.00 91.19 285 ALA A CA 1
ATOM 2210 C C . ALA A 1 285 ? 26.356 5.764 -18.601 1.00 91.19 285 ALA A C 1
ATOM 2212 O O . ALA A 1 285 ? 27.217 6.384 -19.231 1.00 91.19 285 ALA A O 1
ATOM 2213 N N . SER A 1 286 ? 25.868 4.595 -19.021 1.00 91.56 286 SER A N 1
ATOM 2214 C CA . SER A 1 286 ? 26.329 3.917 -20.237 1.00 91.56 286 SER A CA 1
ATOM 2215 C C . SER A 1 286 ? 25.994 4.713 -21.504 1.00 91.56 286 SER A C 1
ATOM 2217 O O . SER A 1 286 ? 26.842 4.865 -22.385 1.00 91.56 286 SER A O 1
ATOM 2219 N N . SER A 1 287 ? 24.781 5.269 -21.581 1.00 90.56 287 SER A N 1
ATOM 2220 C CA . SER A 1 287 ? 24.314 6.061 -22.727 1.00 90.56 287 SER A CA 1
ATOM 2221 C C . SER A 1 287 ? 25.103 7.362 -22.871 1.00 90.56 287 SER A C 1
ATOM 2223 O O . SER A 1 287 ? 25.540 7.700 -23.972 1.00 90.56 287 SER A O 1
ATOM 2225 N N . LEU A 1 288 ? 25.361 8.058 -21.760 1.00 89.25 288 LEU A N 1
ATOM 2226 C CA . LEU A 1 288 ? 26.198 9.259 -21.733 1.00 89.25 288 LEU A CA 1
ATOM 2227 C C . LEU A 1 288 ? 27.635 8.940 -22.153 1.00 89.25 288 LEU A C 1
ATOM 2229 O O . LEU A 1 288 ? 28.177 9.628 -23.017 1.00 89.25 288 LEU A O 1
ATOM 2233 N N . HIS A 1 289 ? 28.241 7.881 -21.603 1.00 88.69 289 HIS A N 1
ATOM 2234 C CA . HIS A 1 289 ? 29.602 7.474 -21.961 1.00 88.69 289 HIS A CA 1
ATOM 2235 C C . HIS A 1 289 ? 29.727 7.175 -23.462 1.00 88.69 289 HIS A C 1
ATOM 2237 O O . HIS A 1 289 ? 30.662 7.644 -24.119 1.00 88.69 289 HIS A O 1
ATOM 2243 N N . LEU A 1 290 ? 28.762 6.441 -24.024 1.00 88.12 290 LEU A N 1
ATOM 2244 C CA . LEU A 1 290 ? 28.721 6.142 -25.453 1.00 88.12 290 LEU A CA 1
ATOM 2245 C C . LEU A 1 290 ? 28.583 7.420 -26.292 1.00 88.12 290 LEU A C 1
ATOM 2247 O O . LEU A 1 290 ? 29.328 7.605 -27.255 1.00 88.12 290 LEU A O 1
ATOM 2251 N N . LEU A 1 291 ? 27.681 8.326 -25.910 1.00 87.75 291 LEU A N 1
ATOM 2252 C CA . LEU A 1 291 ? 27.469 9.597 -26.606 1.00 87.75 291 LEU A CA 1
ATOM 2253 C C . LEU A 1 291 ? 28.703 10.502 -26.576 1.00 87.75 291 LEU A C 1
ATOM 2255 O O . LEU A 1 291 ? 29.042 11.096 -27.601 1.00 87.75 291 LEU A O 1
ATOM 2259 N N . PHE A 1 292 ? 29.406 10.591 -25.445 1.00 87.69 292 PHE A N 1
ATOM 2260 C CA . PHE A 1 292 ? 30.657 11.348 -25.357 1.00 87.69 292 PHE A CA 1
ATOM 2261 C C . PHE A 1 292 ? 31.731 10.785 -26.270 1.00 87.69 292 PHE A C 1
ATOM 2263 O O . PHE A 1 292 ? 32.392 11.552 -26.972 1.00 87.69 292 PHE A O 1
ATOM 2270 N N . LYS A 1 293 ? 31.884 9.458 -26.290 1.00 86.88 293 LYS A N 1
ATOM 2271 C CA . LYS A 1 293 ? 32.852 8.795 -27.162 1.00 86.88 293 LYS A CA 1
ATOM 2272 C C . LYS A 1 293 ? 32.559 9.087 -28.633 1.00 86.88 293 LYS A C 1
ATOM 2274 O O . LYS A 1 293 ? 33.444 9.551 -29.343 1.00 86.88 293 LYS A O 1
ATOM 2279 N N . VAL A 1 294 ? 31.307 8.914 -29.060 1.00 85.69 294 VAL A N 1
ATOM 2280 C CA . VAL A 1 294 ? 30.883 9.204 -30.440 1.00 85.69 294 VAL A CA 1
ATOM 2281 C C . VAL A 1 294 ? 31.101 10.678 -30.787 1.00 85.69 294 VAL A C 1
ATOM 2283 O O . VAL A 1 294 ? 31.647 10.988 -31.843 1.00 85.69 294 VAL A O 1
ATOM 2286 N N . ARG A 1 295 ? 30.732 11.609 -29.899 1.00 84.19 295 ARG A N 1
ATOM 2287 C CA . ARG A 1 295 ? 30.918 13.050 -30.132 1.00 84.19 295 ARG A CA 1
ATOM 2288 C C . ARG A 1 295 ? 32.394 13.425 -30.259 1.00 84.19 295 ARG A C 1
ATOM 2290 O O . ARG A 1 295 ? 32.730 14.253 -31.101 1.00 84.19 295 ARG A O 1
ATOM 2297 N N . ARG A 1 296 ? 33.260 12.837 -29.432 1.00 85.50 296 ARG A N 1
ATOM 2298 C CA . ARG A 1 296 ? 34.706 13.070 -29.472 1.00 85.50 296 ARG A CA 1
ATOM 2299 C C . ARG A 1 296 ? 35.315 12.563 -30.777 1.00 85.50 296 ARG A C 1
ATOM 2301 O O . ARG A 1 296 ? 36.009 13.325 -31.439 1.00 85.50 296 ARG A O 1
ATOM 2308 N N . GLU A 1 297 ? 34.989 11.340 -31.186 1.00 86.69 297 GLU A N 1
ATOM 2309 C CA . GLU A 1 297 ? 35.473 10.772 -32.453 1.00 86.69 297 GLU A CA 1
ATOM 2310 C C . GLU A 1 297 ? 34.990 11.584 -33.668 1.00 86.69 297 GLU A C 1
ATOM 2312 O O . GLU A 1 297 ? 35.761 11.833 -34.591 1.00 86.69 297 GLU A O 1
ATOM 2317 N N . LEU A 1 298 ? 33.747 12.081 -33.653 1.00 83.25 298 LEU A N 1
ATOM 2318 C CA . LEU A 1 298 ? 33.230 12.967 -34.706 1.00 83.25 298 LEU A CA 1
ATOM 2319 C C . LEU A 1 298 ? 33.909 14.347 -34.732 1.00 83.25 298 LEU A C 1
ATOM 2321 O O . LEU A 1 298 ? 33.976 14.963 -35.794 1.00 83.25 298 LEU A O 1
ATOM 2325 N N . ALA A 1 299 ? 34.387 14.845 -33.589 1.00 81.88 299 ALA A N 1
ATOM 2326 C CA . ALA A 1 299 ? 35.116 16.111 -33.503 1.00 81.88 299 ALA A CA 1
ATOM 2327 C C . ALA A 1 299 ? 36.586 15.975 -33.940 1.00 81.88 299 ALA A C 1
ATOM 2329 O O . ALA A 1 299 ? 37.134 16.909 -34.522 1.00 81.88 299 ALA A O 1
ATOM 2330 N N . GLU A 1 300 ? 37.209 14.823 -33.678 1.00 80.00 300 GLU A N 1
ATOM 2331 C CA . GLU A 1 300 ? 38.589 14.503 -34.073 1.00 80.00 300 GLU A CA 1
ATOM 2332 C C . GLU A 1 300 ? 38.690 14.026 -35.540 1.00 80.00 300 GLU A C 1
ATOM 2334 O O . GLU A 1 300 ? 39.767 14.082 -36.135 1.00 80.00 300 GLU A O 1
ATOM 2339 N N . ALA A 1 301 ? 37.581 13.606 -36.162 1.00 69.19 301 ALA A N 1
ATOM 2340 C CA . ALA A 1 301 ? 37.550 13.204 -37.566 1.00 69.19 301 ALA A CA 1
ATOM 2341 C C . ALA A 1 301 ? 37.827 14.398 -38.513 1.00 69.19 301 ALA A C 1
ATOM 2343 O O . ALA A 1 301 ? 37.084 15.387 -38.504 1.00 69.19 301 ALA A O 1
ATOM 2344 N N . PRO A 1 302 ? 38.854 14.331 -39.386 1.00 53.56 302 PRO A N 1
ATOM 2345 C CA . PRO A 1 302 ? 39.138 15.409 -40.323 1.00 53.56 302 PRO A CA 1
ATOM 2346 C C . PRO A 1 302 ? 37.972 15.592 -41.302 1.00 53.56 302 PRO A C 1
ATOM 2348 O O . PRO A 1 302 ? 37.522 14.641 -41.943 1.00 53.56 302 PRO A O 1
ATOM 2351 N N . ARG A 1 303 ? 37.498 16.840 -41.449 1.00 53.66 303 ARG A N 1
ATOM 2352 C CA . ARG A 1 303 ? 36.499 17.253 -42.452 1.00 53.66 303 ARG A CA 1
ATOM 2353 C C . ARG A 1 303 ? 37.056 17.063 -43.870 1.00 53.66 303 ARG A C 1
ATOM 2355 O O . ARG A 1 303 ? 37.442 18.032 -44.515 1.00 53.66 303 ARG A O 1
ATOM 2362 N N . SER A 1 304 ? 37.103 15.837 -44.388 1.00 44.75 304 SER A N 1
ATOM 2363 C CA . SER A 1 304 ? 37.350 15.620 -45.814 1.00 44.75 304 SER A CA 1
ATOM 2364 C C . SER A 1 304 ? 36.020 15.695 -46.560 1.00 44.75 304 SER A C 1
ATOM 2366 O O . SER A 1 304 ? 35.271 14.723 -46.668 1.00 44.75 304 SER A O 1
ATOM 2368 N N . THR A 1 305 ? 35.718 16.876 -47.080 1.00 45.75 305 THR A N 1
ATOM 2369 C CA . THR A 1 305 ? 34.748 17.085 -48.150 1.00 45.75 305 THR A CA 1
ATOM 2370 C C . THR A 1 305 ? 35.224 16.366 -49.413 1.00 45.75 305 THR A C 1
ATOM 2372 O O . THR A 1 305 ? 35.901 16.948 -50.255 1.00 45.75 305 THR A O 1
ATOM 2375 N N . ARG A 1 306 ? 34.868 15.091 -49.586 1.00 37.25 306 ARG A N 1
ATOM 2376 C CA . ARG A 1 306 ? 34.761 14.493 -50.923 1.00 37.25 306 ARG A CA 1
ATOM 2377 C C . ARG A 1 306 ? 33.511 13.617 -50.993 1.00 37.25 306 ARG A C 1
ATOM 2379 O O . ARG A 1 306 ? 33.322 12.781 -50.109 1.00 37.25 306 ARG A O 1
ATOM 2386 N N . PRO A 1 307 ? 32.652 13.796 -52.012 1.00 38.66 307 PRO A N 1
ATOM 2387 C CA . PRO A 1 307 ? 31.537 12.895 -52.227 1.00 38.66 307 PRO A CA 1
ATOM 2388 C C . PRO A 1 307 ? 32.096 11.499 -52.489 1.00 38.66 307 PRO A C 1
ATOM 2390 O O . PRO A 1 307 ? 33.004 11.332 -53.305 1.00 38.66 307 PRO A O 1
ATOM 2393 N N . TRP A 1 308 ? 31.554 10.518 -51.771 1.00 43.50 308 TRP A N 1
ATOM 2394 C CA . TRP A 1 308 ? 31.784 9.086 -51.946 1.00 43.50 308 TRP A CA 1
ATOM 2395 C C . TRP A 1 308 ? 31.633 8.680 -53.424 1.00 43.50 308 TRP A C 1
ATOM 2397 O O . TRP A 1 308 ? 30.556 8.317 -53.881 1.00 43.50 308 TRP A O 1
ATOM 2407 N N . THR A 1 309 ? 32.720 8.755 -54.186 1.00 39.44 309 THR A N 1
ATOM 2408 C CA . THR A 1 309 ? 32.837 8.270 -55.568 1.00 39.44 309 THR A CA 1
ATOM 2409 C C . THR A 1 309 ? 34.222 7.647 -55.725 1.00 39.44 309 THR A C 1
ATOM 2411 O O . THR A 1 309 ? 35.122 8.183 -56.359 1.00 39.44 309 THR A O 1
ATOM 2414 N N . GLY A 1 310 ? 34.425 6.512 -55.055 1.00 35.88 310 GLY A N 1
ATOM 2415 C CA . GLY A 1 310 ? 35.645 5.717 -55.160 1.00 35.88 310 GLY A CA 1
ATOM 2416 C C . GLY A 1 310 ? 35.338 4.218 -55.051 1.00 35.88 310 GLY A C 1
ATOM 2417 O O . GLY A 1 310 ? 34.401 3.854 -54.336 1.00 35.88 310 GLY A O 1
ATOM 2418 N N . PRO A 1 311 ? 36.091 3.327 -55.728 1.00 34.59 311 PRO A N 1
ATOM 2419 C CA . PRO A 1 311 ? 35.707 1.922 -55.950 1.00 34.59 311 PRO A CA 1
ATOM 2420 C C . PRO A 1 311 ? 35.645 1.017 -54.704 1.00 34.59 311 PRO A C 1
ATOM 2422 O O . PRO A 1 311 ? 35.252 -0.142 -54.819 1.00 34.59 311 PRO A O 1
ATOM 2425 N N . CYS A 1 312 ? 35.983 1.515 -53.512 1.00 39.62 312 CYS A N 1
ATOM 2426 C CA . CYS A 1 312 ? 36.019 0.728 -52.272 1.00 39.62 312 CYS A CA 1
ATOM 2427 C C . CYS A 1 312 ? 34.641 0.409 -51.661 1.00 39.62 312 CYS A C 1
ATOM 2429 O O . CYS A 1 312 ? 34.574 -0.261 -50.636 1.00 39.62 312 CYS A O 1
ATOM 2431 N N . ALA A 1 313 ? 33.531 0.808 -52.290 1.00 40.31 313 ALA A N 1
ATOM 2432 C CA . ALA A 1 313 ? 32.175 0.499 -51.818 1.00 40.31 313 ALA A CA 1
ATOM 2433 C C . ALA A 1 313 ? 31.782 -0.996 -51.910 1.00 40.31 313 ALA A C 1
ATOM 2435 O O . ALA A 1 313 ? 30.659 -1.351 -51.554 1.00 40.31 313 ALA A O 1
ATOM 2436 N N . ARG A 1 314 ? 32.665 -1.882 -52.401 1.00 35.47 314 ARG A N 1
ATOM 2437 C CA . ARG A 1 314 ? 32.349 -3.301 -52.648 1.00 35.47 314 ARG A CA 1
ATOM 2438 C C . ARG A 1 314 ? 33.050 -4.331 -51.761 1.00 35.47 314 ARG A C 1
ATOM 2440 O O . ARG A 1 314 ? 32.718 -5.506 -51.866 1.00 35.47 314 ARG A O 1
ATOM 2447 N N . SER A 1 315 ? 33.929 -3.936 -50.847 1.00 34.16 315 SER A N 1
ATOM 2448 C CA . SER A 1 315 ? 34.533 -4.866 -49.884 1.00 34.16 315 SER A CA 1
ATOM 2449 C C . SER A 1 315 ? 34.360 -4.332 -48.468 1.00 34.16 315 SER A C 1
ATOM 2451 O O . SER A 1 315 ? 34.610 -3.155 -48.230 1.00 34.16 315 SER A O 1
ATOM 2453 N N . GLY A 1 316 ? 33.895 -5.190 -47.553 1.00 36.59 316 GLY A N 1
ATOM 2454 C CA . GLY A 1 316 ? 33.669 -4.878 -46.136 1.00 36.59 316 GLY A CA 1
ATOM 2455 C C . GLY A 1 316 ? 34.887 -4.270 -45.417 1.00 36.59 316 GLY A C 1
ATOM 2456 O O . GLY A 1 316 ? 35.962 -4.150 -46.001 1.00 36.59 316 GLY A O 1
ATOM 2457 N N . PRO A 1 317 ? 34.727 -3.854 -44.150 1.00 38.25 317 PRO A N 1
ATOM 2458 C CA . PRO A 1 317 ? 35.579 -2.840 -43.542 1.00 38.25 317 PRO A CA 1
ATOM 2459 C C . PRO A 1 317 ? 37.030 -3.327 -43.406 1.00 38.25 317 PRO A C 1
ATOM 2461 O O . PRO A 1 317 ? 37.258 -4.325 -42.719 1.00 38.25 317 PRO A O 1
ATOM 2464 N N . PRO A 1 318 ? 38.029 -2.627 -43.977 1.00 39.94 318 PRO A N 1
ATOM 2465 C CA . PRO A 1 318 ? 39.396 -2.784 -43.538 1.00 39.94 318 PRO A CA 1
ATOM 2466 C C . PRO A 1 318 ? 39.605 -1.873 -42.328 1.00 39.94 318 PRO A C 1
ATOM 2468 O O . PRO A 1 318 ? 39.441 -0.655 -42.373 1.00 39.94 318 PRO A O 1
ATOM 2471 N N . VAL A 1 319 ? 39.947 -2.518 -41.223 1.00 45.31 319 VAL A N 1
ATOM 2472 C CA . VAL A 1 319 ? 40.531 -1.917 -40.032 1.00 45.31 319 VAL A CA 1
ATOM 2473 C C . VAL A 1 319 ? 41.803 -1.169 -40.451 1.00 45.31 319 VAL A C 1
ATOM 2475 O O . VAL A 1 319 ? 42.829 -1.794 -40.700 1.00 45.31 319 VAL A O 1
ATOM 2478 N N . CYS A 1 320 ? 41.741 0.158 -40.536 1.00 31.81 320 CYS A N 1
ATOM 2479 C CA . CYS A 1 320 ? 42.917 1.019 -40.657 1.00 31.81 320 CYS A CA 1
ATOM 2480 C C . CYS A 1 320 ? 43.110 1.759 -39.329 1.00 31.81 320 CYS A C 1
ATOM 2482 O O . CYS A 1 320 ? 42.480 2.783 -39.085 1.00 31.81 320 CYS A O 1
ATOM 2484 N N . TRP A 1 321 ? 43.961 1.207 -38.464 1.00 29.30 321 TRP A N 1
ATOM 2485 C CA . TRP A 1 321 ? 44.535 1.916 -37.317 1.00 29.30 321 TRP A CA 1
ATOM 2486 C C . TRP A 1 321 ? 45.764 2.716 -37.781 1.00 29.30 321 TRP A C 1
ATOM 2488 O O . TRP A 1 321 ? 46.583 2.152 -38.514 1.00 29.30 321 TRP A O 1
ATOM 2498 N N . PRO A 1 322 ? 45.953 3.980 -37.361 1.00 40.38 322 PRO A N 1
ATOM 2499 C CA . PRO A 1 322 ? 47.253 4.627 -37.438 1.00 40.38 322 PRO A CA 1
ATOM 2500 C C . PRO A 1 322 ? 48.148 4.138 -36.286 1.00 40.38 322 PRO A C 1
ATOM 2502 O O . PRO A 1 322 ? 47.654 3.804 -35.209 1.00 40.38 322 PRO A O 1
ATOM 2505 N N . ARG A 1 323 ? 49.452 4.047 -36.567 1.00 33.62 323 ARG A N 1
ATOM 2506 C CA . ARG A 1 323 ? 50.510 3.757 -35.587 1.00 33.62 323 ARG A CA 1
ATOM 2507 C C . ARG A 1 323 ? 50.638 4.858 -34.544 1.00 33.62 323 ARG A C 1
ATOM 2509 O O . ARG A 1 323 ? 50.404 6.027 -34.922 1.00 33.62 323 ARG A O 1
#

Mean predicted aligned error: 10.1 Å

Solvent-accessible surface area (backbone atoms only — not comparable to full-atom values): 18323 Å² total; per-residue (Å²): 132,78,93,56,90,62,60,68,55,60,60,50,49,45,72,73,38,49,69,61,45,52,50,51,52,50,64,54,46,54,58,21,46,60,27,33,76,58,50,48,63,48,52,62,73,63,65,81,64,66,56,98,46,71,67,48,54,52,51,50,54,50,45,74,74,42,73,81,70,68,48,32,33,31,38,38,41,35,25,96,67,41,90,37,61,72,49,46,50,44,54,48,51,44,51,52,54,53,49,70,36,78,62,41,69,43,59,47,36,58,81,66,38,54,43,80,58,46,99,86,67,53,55,53,62,65,61,66,100,71,73,51,82,83,51,44,66,60,50,50,53,53,49,63,67,30,89,78,25,35,74,68,21,27,41,89,85,55,32,36,37,37,34,41,34,35,45,54,92,64,92,49,68,68,61,46,50,54,42,54,48,51,56,47,53,52,50,51,66,62,48,59,94,56,83,60,46,79,46,82,37,41,51,47,50,49,27,51,53,49,34,54,47,52,53,49,50,50,53,48,42,54,54,53,48,51,50,49,46,49,50,55,35,34,74,76,59,74,37,71,68,58,24,49,68,33,38,50,60,25,57,52,51,46,34,45,52,37,9,53,35,20,70,68,71,46,54,43,35,87,76,58,59,52,50,58,54,54,50,38,56,55,41,35,54,52,36,46,54,51,50,52,52,52,52,49,53,62,68,71,48,78,90,73,91,65,81,96,80,64,90,68,86,79,59,80,88,76,90,80,78,83,133

InterPro domains:
  IPR004869 Membrane transport protein MMPL domain [PF03176] (113-285)
  IPR050545 HpnN/MmpL-like transporters [PTHR33406] (8-285)

Foldseek 3Di:
DDPDPCVVVVVVVCVVCVPVVVVVLCVLLVLLLVLLVQAAADLDPCVVVDDPDPVNVVVVVVCVVCVQPFQKKKKKKFDPCCLDQVNVVLVVVLLVVLQPAPQFPHKDALQPDWDDADPVRDTHTLDDPHDDPVCSVVSVVCQCPPPCRNPPQADNSRGMGIMITRGHDDPDLVVLVVSVVSSVVSVCVSCPPHRMDMDMDTSSVSSNVQRVVLVVLLVVLVVVLLVVLLVVQCVPPVDVVSSCQLRVQLVSQLSNVSSVSSVVNHHHYPVNSCVSNVSSVVSNVVSVVVSVVVVVCVVPDDPPPDPPDDPPPPDDDDDDDDD